Protein AF-A6HIX2-F1 (afdb_monomer_lite)

Foldseek 3Di:
DLLVVQCVVCVVVLCVVPVPDDPVVSVVVSVVVVVVDDPVVSVVSVVVVVVVVVVVVVVVVCVCPDPVNVVVVVVVVVVVVVVVVVVVVVVVVVVVPDPDPDPDDPPPPVPPPPVCPVVVVVVVVVVVVVVVVCVVVDPDDDDPPPDDCDPVNVVVVVVVVVVVVVVVVVVVVVVVVVVVCVVDDD

InterPro domains:
  IPR009071 High mobility group box domain [PF00505] (2-63)
  IPR009071 High mobility group box domain [PS50118] (1-64)
  IPR009071 High mobility group box domain [SM00398] (2-65)
  IPR036910 High mobility group box domain superfamily [G3DSA:1.10.30.10] (1-98)
  IPR036910 High mobility group box domain superfamily [SSF47095] (2-69)

pLDDT: mean 84.85, std 13.2, range [45.25, 97.94]

Secondary structure (DSSP, 8-state):
-HHHHHHHHHHHHHHHH-TTS-HHHHHHHHHHHHHHS-HHHHHHHHHHHHHHHHHHHHHHHHHHTSHHHHHHHHHHHHHHHHHHHHHHHHHHHHHTT------PPPP-TT----TTHHHHHHHHHHHHHHHHHHHHTSSPPPP-------HHHHHHHHHHHHHHHHHHHHHHHHHHHHHHHHH---

Organism: Rattus norvegicus (NCBI:txid10116)

Sequence (186 aa):
MPYMRYSRKVWDQVKASNPDLKLWEIGKIIGGMWRDLTDEEKQEYLNEYEAEKIEYNESMKAYHNSPAYLAYINAKSRAEAALEEESRQRQSRMEKGEPYMSIQPAEDPDDYDDGFSMKHTATARFQRNHRLISEILSESVVPDVRSVVTTARMQVLKRQVQSLMVHQVSSETLIIIEGVCVTHPR

Structure (mmCIF, N/CA/C/O backbone):
data_AF-A6HIX2-F1
#
_entry.id   AF-A6HIX2-F1
#
loop_
_atom_site.group_PDB
_atom_site.id
_atom_site.type_symbol
_atom_site.label_atom_id
_atom_site.label_alt_id
_atom_site.label_comp_id
_atom_site.label_asym_id
_atom_site.label_entity_id
_atom_site.label_seq_id
_atom_site.pdbx_PDB_ins_code
_atom_site.Cartn_x
_atom_site.Cartn_y
_atom_site.Cartn_z
_atom_site.occupancy
_atom_site.B_iso_or_equiv
_atom_site.auth_seq_id
_atom_site.auth_comp_id
_atom_site.auth_asym_id
_atom_site.auth_atom_id
_atom_site.pdbx_PDB_model_num
ATOM 1 N N . MET A 1 1 ? 2.477 5.501 22.503 1.00 84.06 1 MET A N 1
ATOM 2 C CA . MET A 1 1 ? 2.192 6.154 23.795 1.00 84.06 1 MET A CA 1
ATOM 3 C C . MET A 1 1 ? 1.382 5.188 24.650 1.00 84.06 1 MET A C 1
ATOM 5 O O . MET A 1 1 ? 0.355 4.744 24.144 1.00 84.06 1 MET A O 1
ATOM 9 N N . PRO A 1 2 ? 1.807 4.865 25.885 1.00 88.06 2 PRO A N 1
ATOM 10 C CA . PRO A 1 2 ? 1.180 3.836 26.732 1.00 88.06 2 PRO A CA 1
ATOM 11 C C . PRO A 1 2 ? -0.326 4.045 26.949 1.00 88.06 2 PRO A C 1
ATOM 13 O O . PRO A 1 2 ? -1.119 3.147 26.682 1.00 88.06 2 PRO A O 1
ATOM 16 N N . TYR A 1 3 ? -0.740 5.277 27.276 1.00 88.75 3 TYR A N 1
ATOM 17 C CA . TYR A 1 3 ? -2.156 5.635 27.440 1.00 88.75 3 TYR A CA 1
ATOM 18 C C . TYR A 1 3 ? -3.016 5.309 26.208 1.00 88.75 3 TYR A C 1
ATOM 20 O O . TYR A 1 3 ? -4.127 4.813 26.350 1.00 88.75 3 TYR A O 1
ATOM 28 N N . MET A 1 4 ? -2.508 5.555 24.994 1.00 90.19 4 MET A N 1
ATOM 29 C CA . MET A 1 4 ? -3.261 5.296 23.758 1.00 90.19 4 MET A CA 1
ATOM 30 C C . MET A 1 4 ? -3.469 3.800 23.492 1.00 90.19 4 MET A C 1
ATOM 32 O O . MET A 1 4 ? -4.419 3.427 22.809 1.00 90.19 4 MET A O 1
ATOM 36 N N . ARG A 1 5 ? -2.584 2.938 24.010 1.00 88.69 5 ARG A N 1
ATOM 37 C CA . ARG A 1 5 ? -2.746 1.480 23.921 1.00 88.69 5 ARG A CA 1
ATOM 38 C C . ARG A 1 5 ? -3.825 1.010 24.876 1.00 88.69 5 ARG A C 1
ATOM 40 O O . ARG A 1 5 ? -4.762 0.338 24.454 1.00 88.69 5 ARG A O 1
ATOM 47 N N . TYR A 1 6 ? -3.710 1.436 26.133 1.00 90.31 6 TYR A N 1
ATOM 48 C CA . TYR A 1 6 ? -4.706 1.146 27.151 1.00 90.31 6 TYR A CA 1
ATOM 49 C C . TYR A 1 6 ? -6.088 1.618 26.708 1.00 90.31 6 TYR A C 1
ATOM 51 O O . TYR A 1 6 ? -7.017 0.815 26.662 1.00 90.31 6 TYR A O 1
ATOM 59 N N . SER A 1 7 ? -6.204 2.885 26.290 1.00 89.88 7 SER A N 1
ATOM 60 C CA . SER A 1 7 ? -7.480 3.468 25.887 1.00 89.88 7 SER A CA 1
ATOM 61 C C . SER A 1 7 ? -8.133 2.676 24.768 1.00 89.88 7 SER A C 1
ATOM 63 O O . SER A 1 7 ? -9.321 2.411 24.858 1.00 89.88 7 SER A O 1
ATOM 65 N N . ARG A 1 8 ? -7.366 2.220 23.770 1.00 91.25 8 ARG A N 1
ATOM 66 C CA . ARG A 1 8 ? -7.869 1.400 22.662 1.00 91.25 8 ARG A CA 1
ATOM 67 C C . ARG A 1 8 ? -8.331 0.012 23.107 1.00 91.25 8 ARG A C 1
ATOM 69 O O . ARG A 1 8 ? -9.330 -0.466 22.584 1.00 91.25 8 ARG A O 1
ATOM 76 N N . LYS A 1 9 ? -7.644 -0.611 24.069 1.00 90.56 9 LYS A N 1
ATOM 77 C CA . LYS A 1 9 ? -7.998 -1.934 24.615 1.00 90.56 9 LYS A CA 1
ATOM 78 C C . LYS A 1 9 ? -9.293 -1.888 25.428 1.00 90.56 9 LYS A C 1
ATOM 80 O O . LYS A 1 9 ? -10.119 -2.785 25.305 1.00 90.56 9 LYS A O 1
ATOM 85 N N . VAL A 1 10 ? -9.491 -0.832 26.220 1.00 92.62 10 VAL A N 1
ATOM 86 C CA . VAL A 1 10 ? -10.691 -0.683 27.063 1.00 92.62 10 VAL A CA 1
ATOM 87 C C . VAL A 1 10 ? -11.835 0.064 26.377 1.00 92.62 10 VAL A C 1
ATOM 89 O O . VAL A 1 10 ? -12.957 0.038 26.877 1.00 92.62 10 VAL A O 1
ATOM 92 N N . TRP A 1 11 ? -11.586 0.712 25.233 1.00 91.69 11 TRP A N 1
ATOM 93 C CA . TRP A 1 11 ? -12.576 1.535 24.531 1.00 91.69 11 TRP A CA 1
ATOM 94 C C . TRP A 1 11 ? -13.867 0.775 24.246 1.00 91.69 11 TRP A C 1
ATOM 96 O O . TRP A 1 11 ? -14.949 1.229 24.619 1.00 91.69 11 TRP A O 1
ATOM 106 N N . ASP A 1 12 ? -13.750 -0.394 23.616 1.00 92.81 12 ASP A N 1
ATOM 107 C CA . ASP A 1 12 ? -14.908 -1.189 23.210 1.00 92.81 12 ASP A CA 1
ATOM 108 C C . ASP A 1 12 ? -15.668 -1.731 24.421 1.00 92.81 12 ASP A C 1
ATOM 110 O O . ASP A 1 12 ? -16.897 -1.738 24.420 1.00 92.81 12 ASP A O 1
ATOM 114 N N . GLN A 1 13 ? -14.958 -2.089 25.494 1.00 92.75 13 GLN A N 1
ATOM 115 C CA . GLN A 1 13 ? -15.568 -2.532 26.744 1.00 92.75 13 GLN A CA 1
ATOM 116 C C . GLN A 1 13 ? -16.358 -1.403 27.419 1.00 92.75 13 GLN A C 1
ATOM 118 O O . GLN A 1 13 ? -17.516 -1.591 27.785 1.00 92.75 13 GLN A O 1
ATOM 123 N N . VAL A 1 14 ? -15.765 -0.214 27.564 1.00 92.25 14 VAL A N 1
ATOM 124 C CA . VAL A 1 14 ? -16.426 0.931 28.211 1.00 92.25 14 VAL A CA 1
ATOM 125 C C . VAL A 1 14 ? -17.612 1.416 27.377 1.00 92.25 14 VAL A C 1
ATOM 127 O O . VAL A 1 14 ? -18.654 1.749 27.945 1.00 92.25 14 VAL A O 1
ATOM 130 N N . LYS A 1 15 ? -17.486 1.403 26.044 1.00 92.00 15 LYS A N 1
ATOM 131 C CA . LYS A 1 15 ? -18.570 1.736 25.114 1.00 92.00 15 LYS A CA 1
ATOM 132 C C . LYS A 1 15 ? -19.708 0.715 25.161 1.00 92.00 15 LYS A C 1
ATOM 134 O O . LYS A 1 15 ? -20.865 1.114 25.131 1.00 92.00 15 LYS A O 1
ATOM 139 N N . ALA A 1 16 ? -19.404 -0.579 25.255 1.00 92.38 16 ALA A N 1
ATOM 140 C CA . ALA A 1 16 ? -20.421 -1.625 25.366 1.00 92.38 16 ALA A CA 1
ATOM 141 C C . ALA A 1 16 ? -21.188 -1.551 26.694 1.00 92.38 16 ALA A C 1
ATOM 143 O O . ALA A 1 16 ? -22.399 -1.745 26.711 1.00 92.38 16 ALA A O 1
ATOM 144 N N . SER A 1 17 ? -20.501 -1.220 27.791 1.00 91.38 17 SER A N 1
ATOM 145 C CA . SER A 1 17 ? -21.131 -1.017 29.102 1.00 91.38 17 SER A CA 1
ATOM 146 C C . SER A 1 17 ? -21.922 0.291 29.199 1.00 91.38 17 SER A C 1
ATOM 148 O O . SER A 1 17 ? -22.769 0.423 30.075 1.00 91.38 17 SER A O 1
ATOM 150 N N . ASN A 1 18 ? -21.650 1.263 28.321 1.00 87.88 18 ASN A N 1
ATOM 151 C CA . ASN A 1 18 ? -22.294 2.575 28.316 1.00 87.88 18 ASN A CA 1
ATOM 152 C C . ASN A 1 18 ? -22.680 2.998 26.883 1.00 87.88 18 ASN A C 1
ATOM 154 O O . ASN A 1 18 ? -22.115 3.963 26.356 1.00 87.88 18 ASN A O 1
ATOM 158 N N . PRO A 1 19 ? -23.621 2.289 26.233 1.00 89.44 19 PRO A N 1
ATOM 159 C CA . PRO A 1 19 ? -23.952 2.521 24.825 1.00 89.44 19 PRO A CA 1
ATOM 160 C C . PRO A 1 19 ? -24.586 3.897 24.570 1.00 89.44 19 PRO A C 1
ATOM 162 O O . PRO A 1 19 ? -24.484 4.415 23.459 1.00 89.44 19 PRO A O 1
ATOM 165 N N . ASP A 1 20 ? -25.186 4.503 25.599 1.00 90.31 20 ASP A N 1
ATOM 166 C CA . ASP A 1 20 ? -25.895 5.785 25.515 1.00 90.31 20 ASP A CA 1
ATOM 167 C C . ASP A 1 20 ? -24.992 7.009 25.764 1.00 90.31 20 ASP A C 1
ATOM 169 O O . ASP A 1 20 ? -25.411 8.149 25.542 1.00 90.31 20 ASP A O 1
ATOM 173 N N . LEU A 1 21 ? -23.750 6.801 26.222 1.00 88.94 21 LEU A N 1
ATOM 174 C CA . LEU A 1 21 ? -22.805 7.888 26.486 1.00 88.94 21 LEU A CA 1
ATOM 175 C C . LEU A 1 21 ? -22.126 8.373 25.205 1.00 88.94 21 LEU A C 1
ATOM 177 O O . LEU A 1 21 ? -21.777 7.608 24.302 1.00 88.94 21 LEU A O 1
ATOM 181 N N . LYS A 1 22 ? -21.869 9.680 25.138 1.00 90.00 22 LYS A N 1
ATOM 182 C CA . LYS A 1 22 ? -21.176 10.285 23.998 1.00 90.00 22 LYS A CA 1
ATOM 183 C C . LYS A 1 22 ? -19.685 9.937 24.035 1.00 90.00 22 LYS A C 1
ATOM 185 O O . LYS A 1 22 ? -19.090 9.772 25.097 1.00 90.00 22 LYS A O 1
ATOM 190 N N . LEU A 1 23 ? -19.032 9.914 22.868 1.00 88.31 23 LEU A N 1
ATOM 191 C CA . LEU A 1 23 ? -17.611 9.537 22.736 1.00 88.31 23 LEU A CA 1
ATOM 192 C C . LEU A 1 23 ? -16.673 10.333 23.663 1.00 88.31 23 LEU A C 1
ATOM 194 O O . LEU A 1 23 ? -15.699 9.791 24.179 1.00 88.31 23 LEU A O 1
ATOM 198 N N . TRP A 1 24 ? -16.955 11.618 23.885 1.00 89.31 24 TRP A N 1
ATOM 199 C CA . TRP A 1 24 ? -16.140 12.462 24.761 1.00 89.31 24 TRP A CA 1
ATOM 200 C C . TRP A 1 24 ? -16.332 12.135 26.253 1.00 89.31 24 TRP A C 1
ATOM 202 O O . TRP A 1 24 ? -15.406 12.328 27.038 1.00 89.31 24 TRP A O 1
ATOM 212 N N . GLU A 1 25 ? -17.496 11.614 26.648 1.00 91.06 25 GLU A N 1
ATOM 213 C CA . GLU A 1 25 ? -17.782 11.148 28.013 1.00 91.06 25 GLU A CA 1
ATOM 214 C C . GLU A 1 25 ? -17.084 9.812 28.269 1.00 91.06 25 GLU A C 1
ATOM 216 O O . GLU A 1 25 ? -16.419 9.653 29.291 1.00 91.06 25 GLU A O 1
ATOM 221 N N . ILE A 1 26 ? -17.120 8.908 27.285 1.00 91.25 26 ILE A N 1
ATOM 222 C CA . ILE A 1 26 ? -16.345 7.658 27.289 1.00 91.25 26 ILE A CA 1
ATOM 223 C C . ILE A 1 26 ? -14.846 7.959 27.446 1.00 91.25 26 ILE A C 1
ATOM 225 O O . ILE A 1 26 ? -14.174 7.362 28.286 1.00 91.25 26 ILE A O 1
ATOM 229 N N . GLY A 1 27 ? -14.325 8.949 26.711 1.00 90.69 27 GLY A N 1
ATOM 230 C CA . GLY A 1 27 ? -12.935 9.391 26.844 1.00 90.69 27 GLY A CA 1
ATOM 231 C C . GLY A 1 27 ? -12.577 9.896 28.249 1.00 90.69 27 GLY A C 1
ATOM 232 O O . GLY A 1 27 ? -11.486 9.606 28.740 1.00 90.69 27 GLY A O 1
ATOM 233 N N . LYS A 1 28 ? -13.495 10.601 28.930 1.00 92.00 28 LYS A N 1
ATOM 234 C CA . LYS A 1 28 ? -13.296 11.032 30.328 1.00 92.00 28 LYS A CA 1
ATOM 235 C C . LYS A 1 28 ? -13.225 9.846 31.290 1.00 92.00 28 LYS A C 1
ATOM 237 O O . LYS A 1 28 ? -12.374 9.855 32.177 1.00 92.00 28 LYS A O 1
ATOM 242 N N . ILE A 1 29 ? -14.078 8.838 31.104 1.00 91.50 29 ILE A N 1
ATOM 243 C CA . ILE A 1 29 ? -14.093 7.623 31.932 1.00 91.50 29 ILE A CA 1
ATOM 244 C C . ILE A 1 29 ? -12.772 6.868 31.779 1.00 91.50 29 ILE A C 1
ATOM 246 O O . ILE A 1 29 ? -12.106 6.595 32.772 1.00 91.50 29 ILE A O 1
ATOM 250 N N . ILE A 1 30 ? -12.341 6.615 30.543 1.00 92.62 30 ILE A N 1
ATOM 251 C CA . ILE A 1 30 ? -11.093 5.896 30.250 1.00 92.62 30 ILE A CA 1
ATOM 252 C C . ILE A 1 30 ? -9.870 6.644 30.801 1.00 92.62 30 ILE A C 1
ATOM 254 O O . ILE A 1 30 ? -8.959 6.028 31.350 1.00 92.62 30 ILE A O 1
ATOM 258 N N . GLY A 1 31 ? -9.856 7.978 30.709 1.00 92.00 31 GLY A N 1
ATOM 259 C CA . GLY A 1 31 ? -8.811 8.803 31.321 1.00 92.00 31 GLY A CA 1
ATOM 260 C C . GLY A 1 31 ? -8.816 8.771 32.856 1.00 92.00 31 GLY A C 1
ATOM 261 O O . GLY A 1 31 ? -7.768 8.943 33.476 1.00 92.00 31 GLY A O 1
ATOM 262 N N . GLY A 1 32 ? -9.977 8.549 33.480 1.00 91.75 32 GLY A N 1
ATOM 263 C CA . GLY A 1 32 ? -10.097 8.240 34.907 1.00 91.75 32 GLY A CA 1
ATOM 264 C C . GLY A 1 32 ? -9.495 6.878 35.231 1.00 91.75 32 GLY A C 1
ATOM 265 O O . GLY A 1 32 ? -8.540 6.813 35.996 1.00 91.75 32 GLY A O 1
ATOM 266 N N . MET A 1 33 ? -9.956 5.830 34.544 1.00 90.44 33 MET A N 1
ATOM 267 C CA . MET A 1 33 ? -9.469 4.461 34.739 1.00 90.44 33 MET A CA 1
ATOM 268 C C . MET A 1 33 ? -7.950 4.363 34.576 1.00 90.44 33 MET A C 1
ATOM 270 O O . MET A 1 33 ? -7.287 3.747 35.398 1.00 90.44 33 MET A O 1
ATOM 274 N N . TRP A 1 34 ? -7.371 5.044 33.581 1.00 91.81 34 TRP A N 1
ATOM 275 C CA . TRP A 1 34 ? -5.918 5.085 33.404 1.00 91.81 34 TRP A CA 1
ATOM 276 C C . TRP A 1 34 ? -5.175 5.711 34.592 1.00 91.81 34 TRP A C 1
ATOM 278 O O . TRP A 1 34 ? -4.073 5.279 34.915 1.00 91.81 34 TRP A O 1
ATOM 288 N N . ARG A 1 35 ? -5.735 6.741 35.241 1.00 90.00 35 ARG A N 1
ATOM 289 C CA . ARG A 1 35 ? -5.112 7.346 36.430 1.00 90.00 35 ARG A CA 1
ATOM 290 C C . ARG A 1 35 ? -5.175 6.403 37.626 1.00 90.00 35 ARG A C 1
ATOM 292 O O . ARG A 1 35 ? -4.185 6.335 38.352 1.00 90.00 35 ARG A O 1
ATOM 299 N N . ASP A 1 36 ? -6.273 5.667 37.749 1.00 92.38 36 ASP A N 1
ATOM 300 C CA . ASP A 1 36 ? -6.566 4.779 38.875 1.00 92.38 36 ASP A CA 1
ATOM 301 C C . ASP A 1 36 ? -5.905 3.388 38.763 1.00 92.38 36 ASP A C 1
ATOM 303 O O . ASP A 1 36 ? -5.836 2.680 39.764 1.00 92.38 36 ASP A O 1
ATOM 307 N N . LEU A 1 37 ? -5.385 3.002 37.587 1.00 90.00 37 LEU A N 1
ATOM 308 C CA . LEU A 1 37 ? -4.567 1.787 37.419 1.00 90.00 37 LEU A CA 1
ATOM 309 C C . LEU A 1 37 ? -3.351 1.793 38.350 1.00 90.00 37 LEU A C 1
ATOM 311 O O . LEU A 1 37 ? -2.742 2.848 38.584 1.00 90.00 37 LEU A O 1
ATOM 315 N N . THR A 1 38 ? -2.937 0.606 38.792 1.00 90.94 38 THR A N 1
ATOM 316 C CA . THR A 1 38 ? -1.709 0.464 39.578 1.00 90.94 38 THR A CA 1
ATOM 317 C C . THR A 1 38 ? -0.477 0.761 38.726 1.00 90.94 38 THR A C 1
ATOM 319 O O . THR A 1 38 ? -0.498 0.692 37.491 1.00 90.94 38 THR A O 1
ATOM 322 N N . ASP A 1 39 ? 0.627 1.109 39.385 1.00 86.56 39 ASP A N 1
ATOM 323 C CA . ASP A 1 39 ? 1.890 1.355 38.688 1.00 86.56 39 ASP A CA 1
ATOM 324 C C . ASP A 1 39 ? 2.401 0.088 37.985 1.00 86.56 39 ASP A C 1
ATOM 326 O O . ASP A 1 39 ? 3.005 0.185 36.922 1.00 86.56 39 ASP A O 1
ATOM 330 N N . GLU A 1 40 ? 2.075 -1.096 38.509 1.00 87.12 40 GLU A N 1
ATOM 331 C CA . GLU A 1 40 ? 2.389 -2.400 37.912 1.00 87.12 40 GLU A CA 1
ATOM 332 C C . GLU A 1 40 ? 1.660 -2.606 36.574 1.00 87.12 40 GLU A C 1
ATOM 334 O O . GLU A 1 40 ? 2.286 -2.949 35.571 1.00 87.12 40 GLU A O 1
ATOM 339 N N . GLU A 1 41 ? 0.355 -2.322 36.521 1.00 88.06 41 GLU A N 1
ATOM 340 C CA . GLU A 1 41 ? -0.440 -2.424 35.289 1.00 88.06 41 GLU A CA 1
ATOM 341 C C . GLU A 1 41 ? -0.016 -1.368 34.262 1.00 88.06 41 GLU A C 1
ATOM 343 O O . GLU A 1 41 ? 0.089 -1.645 33.066 1.00 88.06 41 GLU A O 1
ATOM 348 N N . LYS A 1 42 ? 0.279 -0.142 34.710 1.00 88.75 42 LYS A N 1
ATOM 349 C CA . LYS A 1 42 ? 0.841 0.904 33.841 1.00 88.75 42 LYS A CA 1
ATOM 350 C C . LYS A 1 42 ? 2.204 0.496 33.282 1.00 88.75 42 LYS A C 1
ATOM 352 O O . LYS A 1 42 ? 2.493 0.813 32.123 1.00 88.75 42 LYS A O 1
ATOM 357 N N . GLN A 1 43 ? 3.023 -0.194 34.078 1.00 89.69 43 GLN A N 1
ATOM 358 C CA . GLN A 1 43 ? 4.351 -0.655 33.682 1.00 89.69 43 GLN A CA 1
ATOM 359 C C . GLN A 1 43 ? 4.283 -1.694 32.558 1.00 89.69 43 GLN A C 1
ATOM 361 O O . GLN A 1 43 ? 5.120 -1.657 31.659 1.00 89.69 43 GLN A O 1
ATOM 366 N N . GLU A 1 44 ? 3.269 -2.560 32.538 1.00 90.62 44 GLU A N 1
ATOM 367 C CA . GLU A 1 44 ? 3.037 -3.494 31.427 1.00 90.62 44 GLU A CA 1
ATOM 368 C C . GLU A 1 44 ? 2.868 -2.742 30.094 1.00 90.62 44 GLU A C 1
ATOM 370 O O . GLU A 1 44 ? 3.614 -2.978 29.141 1.00 90.62 44 GLU A O 1
ATOM 375 N N . TYR A 1 45 ? 1.985 -1.737 30.050 1.00 89.19 45 TYR A N 1
ATOM 376 C CA . TYR A 1 45 ? 1.770 -0.922 28.845 1.00 89.19 45 TYR A CA 1
ATOM 377 C C . TYR A 1 45 ? 2.978 -0.057 28.465 1.00 89.19 45 TYR A C 1
ATOM 379 O O . TYR A 1 45 ? 3.148 0.293 27.290 1.00 89.19 45 TYR A O 1
ATOM 387 N N . LEU A 1 46 ? 3.795 0.338 29.444 1.00 89.56 46 LEU A N 1
ATOM 388 C CA . LEU A 1 46 ? 5.068 1.018 29.206 1.00 89.56 46 LEU A CA 1
ATOM 389 C C . LEU A 1 46 ? 6.066 0.078 28.528 1.00 89.56 46 LEU A C 1
ATOM 391 O O . LEU A 1 46 ? 6.604 0.441 27.485 1.00 89.56 46 LEU A O 1
ATOM 395 N N . ASN A 1 47 ? 6.247 -1.128 29.063 1.00 89.75 47 ASN A N 1
ATOM 396 C CA . ASN A 1 47 ? 7.170 -2.126 28.530 1.00 89.75 47 ASN A CA 1
ATOM 397 C C . ASN A 1 47 ? 6.779 -2.547 27.104 1.00 89.75 47 ASN A C 1
ATOM 399 O O . ASN A 1 47 ? 7.624 -2.544 26.211 1.00 89.75 47 ASN A O 1
ATOM 403 N N . GLU A 1 48 ? 5.494 -2.829 26.854 1.00 88.75 48 GLU A N 1
ATOM 404 C CA . GLU A 1 48 ? 4.983 -3.116 25.504 1.00 88.75 48 GLU A CA 1
ATOM 405 C C . GLU A 1 48 ? 5.229 -1.946 24.540 1.00 88.75 48 GLU A C 1
ATOM 407 O O . GLU A 1 48 ? 5.632 -2.125 23.389 1.00 88.75 48 GLU A O 1
ATOM 412 N N . TYR A 1 49 ? 4.998 -0.711 25.002 1.00 90.56 49 TYR A N 1
ATOM 413 C CA . TYR A 1 49 ? 5.262 0.471 24.192 1.00 90.56 49 TYR A CA 1
ATOM 414 C C . TYR A 1 49 ? 6.746 0.626 23.856 1.00 90.56 49 TYR A C 1
ATOM 416 O O . TYR A 1 49 ? 7.058 0.995 22.723 1.00 90.56 49 TYR A O 1
ATOM 424 N N . GLU A 1 50 ? 7.641 0.372 24.805 1.00 90.31 50 GLU A N 1
ATOM 425 C CA . GLU A 1 50 ? 9.081 0.432 24.577 1.00 90.31 50 GLU A CA 1
ATOM 426 C C . GLU A 1 50 ? 9.556 -0.661 23.621 1.00 90.31 50 GLU A C 1
ATOM 428 O O . GLU A 1 50 ? 10.289 -0.343 22.685 1.00 90.31 50 GLU A O 1
ATOM 433 N N . ALA A 1 51 ? 9.079 -1.897 23.780 1.00 91.44 51 ALA A N 1
ATOM 434 C CA . ALA A 1 51 ? 9.389 -3.004 22.878 1.00 91.44 51 ALA A CA 1
ATOM 435 C C . ALA A 1 51 ? 8.982 -2.687 21.429 1.00 91.44 51 ALA A C 1
ATOM 437 O O . ALA A 1 51 ? 9.825 -2.682 20.531 1.00 91.44 51 ALA A O 1
ATOM 438 N N . GLU A 1 52 ? 7.727 -2.291 21.199 1.00 89.81 52 GLU A N 1
ATOM 439 C CA . GLU A 1 52 ? 7.267 -1.924 19.853 1.00 89.81 52 GLU A CA 1
ATOM 440 C C . GLU A 1 52 ? 7.975 -0.675 19.308 1.00 89.81 52 GLU A C 1
ATOM 442 O O . GLU A 1 52 ? 8.199 -0.549 18.104 1.00 89.81 52 GLU A O 1
ATOM 447 N N . LYS A 1 53 ? 8.352 0.276 20.172 1.00 90.25 53 LYS A N 1
ATOM 448 C CA . LYS A 1 53 ? 9.141 1.442 19.755 1.00 90.25 53 LYS A CA 1
ATOM 449 C C . LYS A 1 53 ? 10.524 1.012 19.265 1.00 90.25 53 LYS A C 1
ATOM 451 O O . LYS A 1 53 ? 11.029 1.610 18.313 1.00 90.25 53 LYS A O 1
ATOM 456 N N . ILE A 1 54 ? 11.152 0.030 19.908 1.00 92.81 54 ILE A N 1
ATOM 457 C CA . ILE A 1 54 ? 12.440 -0.520 19.473 1.00 92.81 54 ILE A CA 1
ATOM 458 C C . ILE A 1 54 ? 12.274 -1.184 18.105 1.00 92.81 54 ILE A C 1
ATOM 460 O O . ILE A 1 54 ? 12.959 -0.772 17.169 1.00 92.81 54 ILE A O 1
ATOM 464 N N . GLU A 1 55 ? 11.305 -2.088 17.949 1.00 91.88 55 GLU A N 1
ATOM 465 C CA . GLU A 1 55 ? 11.020 -2.759 16.671 1.00 91.88 55 GLU A CA 1
ATOM 466 C C . GLU A 1 55 ? 10.712 -1.764 15.544 1.00 91.88 55 GLU A C 1
ATOM 468 O O . GLU A 1 55 ? 11.253 -1.865 14.442 1.00 91.88 55 GLU A O 1
ATOM 473 N N . TYR A 1 56 ? 9.893 -0.744 15.813 1.00 91.75 56 TYR A N 1
ATOM 474 C CA . TYR A 1 56 ? 9.604 0.304 14.837 1.00 91.75 56 TYR A CA 1
ATOM 475 C C . TYR A 1 56 ? 10.875 1.042 14.413 1.00 91.75 56 TYR A C 1
ATOM 477 O O . TYR A 1 56 ? 11.106 1.245 13.222 1.00 91.75 56 TYR A O 1
ATOM 485 N N . ASN A 1 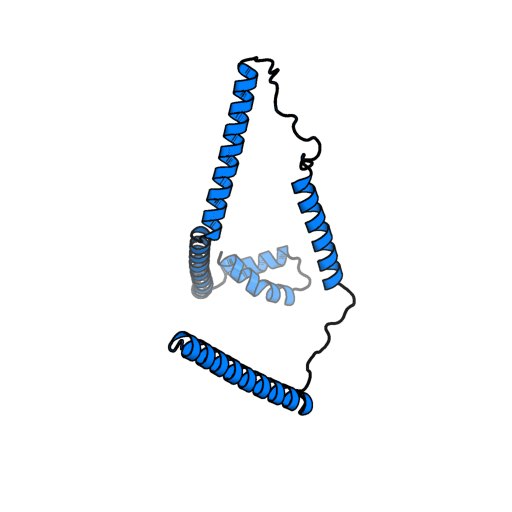57 ? 11.729 1.419 15.365 1.00 92.69 57 ASN A N 1
ATOM 486 C CA . ASN A 1 57 ? 12.985 2.091 15.045 1.00 92.69 57 ASN A CA 1
ATOM 487 C C . ASN A 1 57 ? 13.933 1.190 14.246 1.00 92.69 57 ASN A C 1
ATOM 489 O O . ASN A 1 57 ? 14.597 1.676 13.332 1.00 92.69 57 ASN A O 1
ATOM 493 N N . GLU A 1 58 ? 14.006 -0.100 14.565 1.00 93.94 58 GLU A N 1
ATOM 494 C CA . GLU A 1 58 ? 14.797 -1.066 13.802 1.00 93.94 58 GLU A CA 1
ATOM 495 C C . GLU A 1 58 ? 14.252 -1.245 12.388 1.00 93.94 58 GLU A C 1
ATOM 497 O O . GLU A 1 58 ? 15.013 -1.130 11.428 1.00 93.94 58 GLU A O 1
ATOM 502 N N . SER A 1 59 ? 12.939 -1.424 12.237 1.00 92.38 59 SER A N 1
ATOM 503 C CA . SER A 1 59 ? 12.292 -1.545 10.929 1.00 92.38 59 SER A CA 1
ATOM 504 C C . SER A 1 59 ? 12.480 -0.287 10.077 1.00 92.38 59 SER A C 1
ATOM 506 O O . SER A 1 59 ? 12.784 -0.390 8.889 1.00 92.38 59 SER A O 1
ATOM 508 N N . MET A 1 60 ? 12.405 0.904 10.680 1.00 91.88 60 MET A N 1
ATOM 509 C CA . MET A 1 60 ? 12.660 2.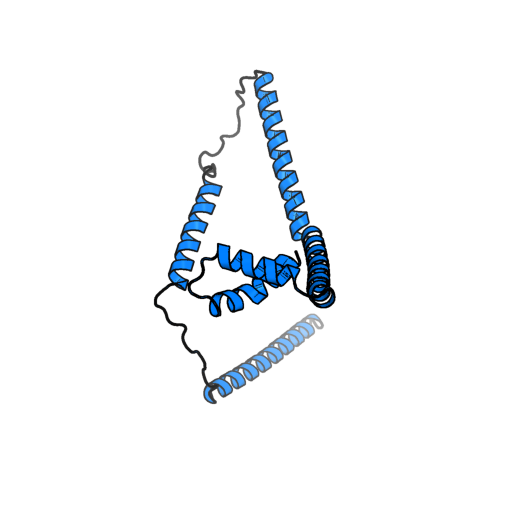167 9.990 1.00 91.88 60 MET A CA 1
ATOM 510 C C . MET A 1 60 ? 14.116 2.307 9.566 1.00 91.88 60 MET A C 1
ATOM 512 O O . MET A 1 60 ? 14.391 2.714 8.438 1.00 91.88 60 MET A O 1
ATOM 516 N N . LYS A 1 61 ? 15.066 1.928 10.427 1.00 92.81 61 LYS A N 1
ATOM 517 C CA . LYS A 1 61 ? 16.486 1.885 10.053 1.00 92.81 61 LYS A CA 1
ATOM 518 C C . LYS A 1 61 ? 16.723 0.896 8.914 1.00 92.81 61 LYS A C 1
ATOM 520 O O . LYS A 1 61 ? 17.408 1.239 7.958 1.00 92.81 61 LYS A O 1
ATOM 525 N N . ALA A 1 62 ? 16.133 -0.296 8.976 1.00 92.81 62 ALA A N 1
ATOM 526 C CA . ALA A 1 62 ? 16.242 -1.301 7.924 1.00 92.81 62 ALA A CA 1
ATOM 527 C C . ALA A 1 62 ? 15.648 -0.804 6.598 1.00 92.81 62 ALA A C 1
ATOM 529 O O . ALA A 1 62 ? 16.263 -0.969 5.546 1.00 92.81 62 ALA A O 1
ATOM 530 N N . TYR A 1 63 ? 14.495 -0.132 6.646 1.00 91.81 63 TYR A N 1
ATOM 531 C CA . TYR A 1 63 ? 13.873 0.485 5.480 1.00 91.81 63 TYR A CA 1
ATOM 532 C C . TYR A 1 63 ? 14.759 1.577 4.870 1.00 91.81 63 TYR A C 1
ATOM 534 O O . TYR A 1 63 ? 15.027 1.547 3.668 1.00 91.81 63 TYR A O 1
ATOM 542 N N . HIS A 1 64 ? 15.279 2.497 5.685 1.00 90.19 64 HIS A N 1
ATOM 543 C CA . HIS A 1 64 ? 16.175 3.558 5.221 1.00 90.19 64 HIS A CA 1
ATOM 544 C C . HIS A 1 64 ? 17.515 3.032 4.691 1.00 90.19 64 HIS A C 1
ATOM 546 O O . HIS A 1 64 ? 18.071 3.604 3.757 1.00 90.19 64 HIS A O 1
ATOM 552 N N . ASN A 1 65 ? 18.004 1.918 5.232 1.00 91.88 65 ASN A N 1
ATOM 553 C CA . ASN A 1 65 ? 19.220 1.260 4.762 1.00 91.88 65 ASN A CA 1
ATOM 554 C C . ASN A 1 65 ? 18.966 0.306 3.586 1.00 91.88 65 ASN A C 1
ATOM 556 O O . ASN A 1 65 ? 19.908 -0.290 3.064 1.00 91.88 65 ASN A O 1
ATOM 560 N N . SER A 1 66 ? 17.710 0.130 3.166 1.00 92.50 66 SER A N 1
ATOM 561 C CA . SER A 1 66 ? 17.391 -0.780 2.074 1.00 92.50 66 SER A CA 1
ATOM 562 C C . SER A 1 66 ? 17.969 -0.262 0.747 1.00 92.50 66 SER A C 1
ATOM 564 O O . SER A 1 66 ? 17.897 0.940 0.463 1.00 92.50 66 SER A O 1
ATOM 566 N N . PRO A 1 67 ? 18.489 -1.151 -0.123 1.00 92.19 67 PRO A N 1
ATOM 567 C CA . PRO A 1 67 ? 19.015 -0.753 -1.429 1.00 92.19 67 PRO A CA 1
ATOM 568 C C . PRO A 1 67 ? 17.991 0.001 -2.286 1.00 92.19 67 PRO A C 1
ATOM 570 O O . PRO A 1 67 ? 18.350 0.928 -3.007 1.00 92.19 67 PRO A O 1
ATOM 573 N N . ALA A 1 68 ? 16.707 -0.356 -2.172 1.00 90.81 68 ALA A N 1
ATOM 574 C CA . ALA A 1 68 ? 15.618 0.304 -2.885 1.00 90.81 68 ALA A CA 1
ATOM 575 C C . ALA A 1 68 ? 15.415 1.758 -2.425 1.00 90.81 68 ALA A C 1
ATOM 577 O O . ALA A 1 68 ? 15.283 2.651 -3.263 1.00 90.81 68 ALA A O 1
ATOM 578 N N . TYR A 1 69 ? 15.432 2.013 -1.111 1.00 90.75 69 TYR A N 1
ATOM 579 C CA . TYR A 1 69 ? 15.289 3.368 -0.576 1.00 90.75 69 TYR A CA 1
ATOM 580 C C . TYR A 1 69 ? 16.496 4.242 -0.928 1.00 90.75 69 TYR A C 1
ATOM 582 O O . TYR A 1 69 ? 16.328 5.369 -1.390 1.00 90.75 69 TYR A O 1
ATOM 590 N N . LEU A 1 70 ? 17.713 3.712 -0.792 1.00 93.25 70 LEU A N 1
ATOM 591 C CA . LEU A 1 70 ? 18.931 4.433 -1.170 1.00 93.25 70 LEU A CA 1
ATOM 592 C C . LEU A 1 70 ? 18.968 4.747 -2.674 1.00 93.25 70 LEU A C 1
ATOM 594 O O . LEU A 1 70 ? 19.313 5.863 -3.063 1.00 93.25 70 LEU A O 1
ATOM 598 N N . ALA A 1 71 ? 18.550 3.805 -3.527 1.00 92.12 71 ALA A N 1
ATOM 599 C CA . ALA A 1 71 ? 18.422 4.038 -4.964 1.00 92.12 71 ALA A CA 1
ATOM 600 C C . ALA A 1 71 ? 17.408 5.148 -5.277 1.00 92.12 71 ALA A C 1
ATOM 602 O O . ALA A 1 71 ? 17.688 6.011 -6.109 1.00 92.12 71 ALA A O 1
ATOM 603 N N . TYR A 1 72 ? 16.267 5.165 -4.581 1.00 92.56 72 TYR A N 1
ATOM 604 C CA . TYR A 1 72 ? 15.273 6.230 -4.700 1.00 92.56 72 TYR A CA 1
ATOM 605 C C . TYR A 1 72 ? 15.838 7.596 -4.292 1.00 92.56 72 TYR A C 1
ATOM 607 O O . TYR A 1 72 ? 15.696 8.555 -5.047 1.00 92.56 72 TYR A O 1
ATOM 615 N N . ILE A 1 73 ? 16.521 7.691 -3.147 1.00 94.06 73 ILE A N 1
ATOM 616 C CA . ILE A 1 73 ? 17.123 8.949 -2.680 1.00 94.06 73 ILE A CA 1
ATOM 617 C C . ILE A 1 73 ? 18.172 9.462 -3.673 1.00 94.06 73 ILE A C 1
ATOM 619 O O . ILE A 1 73 ? 18.140 10.635 -4.044 1.00 94.06 73 ILE A O 1
ATOM 623 N N . ASN A 1 74 ? 19.040 8.584 -4.178 1.00 92.75 74 ASN A N 1
ATOM 624 C CA . ASN A 1 74 ? 20.041 8.949 -5.182 1.00 92.75 74 ASN A CA 1
ATOM 625 C C . ASN A 1 74 ? 19.403 9.370 -6.515 1.00 92.75 74 ASN A C 1
ATOM 627 O O . ASN A 1 74 ? 19.870 10.304 -7.163 1.00 92.75 74 ASN A O 1
ATOM 631 N N . ALA A 1 75 ? 18.339 8.693 -6.952 1.00 91.12 75 ALA A N 1
ATOM 632 C CA . ALA A 1 75 ? 17.603 9.079 -8.152 1.00 91.12 75 ALA A CA 1
ATOM 633 C C . ALA A 1 75 ? 16.926 10.446 -7.981 1.00 91.12 75 ALA A C 1
ATOM 635 O O . ALA A 1 75 ? 17.040 11.291 -8.866 1.00 91.12 75 ALA A O 1
ATOM 636 N N . LYS A 1 76 ? 16.295 10.685 -6.826 1.00 93.69 76 LYS A N 1
ATOM 637 C CA . LYS A 1 76 ? 15.651 11.958 -6.495 1.00 93.69 76 LYS A CA 1
ATOM 638 C C . LYS A 1 76 ? 16.658 13.110 -6.468 1.00 93.69 76 LYS A C 1
ATOM 640 O O . LYS A 1 76 ? 16.429 14.115 -7.128 1.00 93.69 76 LYS A O 1
ATOM 645 N N . SER A 1 77 ? 17.787 12.939 -5.780 1.00 93.81 77 SER A N 1
ATOM 646 C CA . SER A 1 77 ? 18.835 13.965 -5.706 1.00 93.81 77 SER A CA 1
ATOM 647 C C . SER A 1 77 ? 19.429 14.288 -7.083 1.00 93.81 77 SER A C 1
ATOM 649 O O . SER A 1 77 ? 19.642 15.457 -7.393 1.00 93.81 77 SER A O 1
ATOM 651 N N . ARG A 1 78 ? 19.632 13.282 -7.948 1.00 91.88 78 ARG A N 1
ATOM 652 C CA . ARG A 1 78 ? 20.092 13.512 -9.329 1.00 91.88 78 ARG A CA 1
ATOM 653 C C . ARG A 1 78 ? 19.069 14.269 -10.173 1.00 91.88 78 ARG A C 1
ATOM 655 O O . ARG A 1 78 ? 19.461 15.149 -10.930 1.00 91.88 78 ARG A O 1
ATOM 662 N N . ALA A 1 79 ? 17.784 13.938 -10.050 1.00 89.81 79 ALA A N 1
ATOM 663 C CA . ALA A 1 79 ? 16.721 14.648 -10.757 1.00 89.81 79 ALA A CA 1
ATOM 664 C C . ALA A 1 79 ? 16.608 16.112 -10.300 1.00 89.81 79 ALA A C 1
ATOM 666 O O . ALA A 1 79 ? 16.497 17.001 -11.137 1.00 89.81 79 ALA A O 1
ATOM 667 N N . GLU A 1 80 ? 16.692 16.372 -8.992 1.00 90.06 80 GLU A N 1
ATOM 668 C CA . GLU A 1 80 ? 16.685 17.736 -8.447 1.00 90.06 80 GLU A CA 1
ATOM 669 C C . GLU A 1 80 ? 17.901 18.544 -8.926 1.00 90.06 80 GLU A C 1
ATOM 671 O O . GLU A 1 80 ? 17.732 19.670 -9.388 1.00 90.06 80 GLU A O 1
ATOM 676 N N . ALA A 1 81 ? 19.101 17.954 -8.916 1.00 89.88 81 ALA A N 1
ATOM 677 C CA . ALA A 1 81 ? 20.306 18.610 -9.425 1.00 89.88 81 ALA A CA 1
ATOM 678 C C . ALA A 1 81 ? 20.222 18.917 -10.931 1.00 89.88 81 ALA A C 1
ATOM 680 O O . ALA A 1 81 ? 20.612 20.000 -11.358 1.00 89.88 81 ALA A O 1
ATOM 681 N N . ALA A 1 82 ? 19.676 17.998 -11.735 1.00 89.38 82 ALA A N 1
ATOM 682 C CA . ALA A 1 82 ? 19.494 18.212 -13.171 1.00 89.38 82 ALA A CA 1
ATOM 683 C C . ALA A 1 82 ? 18.520 19.366 -13.468 1.00 89.38 82 ALA A C 1
ATOM 685 O O . ALA A 1 82 ? 18.796 20.191 -14.337 1.00 89.38 82 ALA A O 1
ATOM 686 N N . LEU A 1 83 ? 17.416 19.459 -12.719 1.00 87.62 83 LEU A N 1
ATOM 687 C CA . LEU A 1 83 ? 16.462 20.566 -12.837 1.00 87.62 83 LEU A CA 1
ATOM 688 C C . LEU A 1 83 ? 17.086 21.905 -12.420 1.00 87.62 83 LEU A C 1
ATOM 690 O O . LEU A 1 83 ? 16.831 22.934 -13.049 1.00 87.62 83 LEU A O 1
ATOM 694 N N . GLU A 1 84 ? 17.914 21.910 -11.375 1.00 87.81 84 GLU A N 1
ATOM 695 C CA . GLU A 1 84 ? 18.591 23.123 -10.924 1.00 87.81 84 GLU A CA 1
ATOM 696 C C . GLU A 1 84 ? 19.645 23.596 -11.941 1.00 87.81 84 GLU A C 1
ATOM 698 O O . GLU A 1 84 ? 19.671 24.779 -12.287 1.00 87.81 84 GLU A O 1
ATOM 703 N N . GLU A 1 85 ? 20.454 22.686 -12.486 1.00 84.19 85 GLU A N 1
ATOM 704 C CA .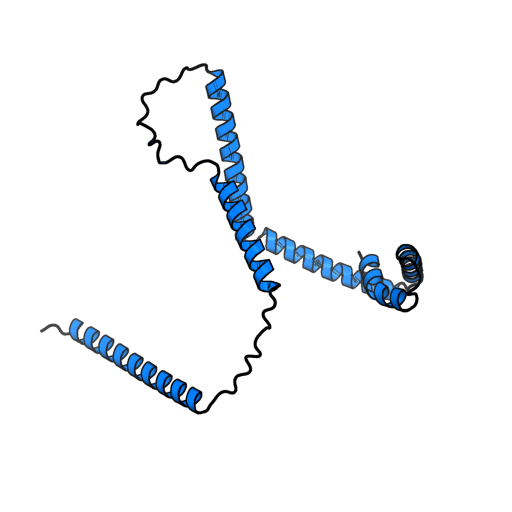 GLU A 1 85 ? 21.421 22.964 -13.557 1.00 84.19 85 GLU A CA 1
ATOM 705 C C . GLU A 1 85 ? 20.724 23.532 -14.804 1.00 84.19 85 GLU A C 1
ATOM 707 O O . GLU A 1 85 ? 21.138 24.563 -15.338 1.00 84.19 85 GLU A O 1
ATOM 712 N N . GLU A 1 86 ? 19.617 22.915 -15.228 1.00 84.12 86 GLU A N 1
ATOM 713 C CA . GLU A 1 86 ? 18.810 23.384 -16.354 1.00 84.12 86 GLU A CA 1
ATOM 714 C C . GLU A 1 86 ? 18.253 24.792 -16.097 1.00 84.12 86 GLU A C 1
ATOM 716 O O . GLU A 1 86 ? 18.312 25.661 -16.972 1.00 84.12 86 GLU A O 1
ATOM 721 N N . SER A 1 87 ? 17.761 25.059 -14.884 1.00 85.19 87 SER A N 1
ATOM 722 C CA . SER A 1 87 ? 17.257 26.383 -14.508 1.00 85.19 87 SER A CA 1
ATOM 723 C C . SER A 1 87 ? 18.353 27.457 -14.535 1.00 85.19 87 SER A C 1
ATOM 725 O O . SER A 1 87 ? 18.131 28.544 -15.075 1.00 85.19 87 SER A O 1
ATOM 727 N N . ARG A 1 88 ? 19.566 27.139 -14.054 1.00 86.56 88 ARG A N 1
ATOM 728 C CA . ARG A 1 88 ? 20.730 28.040 -14.090 1.00 86.56 88 ARG A CA 1
ATOM 729 C C . ARG A 1 88 ? 21.222 28.269 -15.517 1.00 86.56 88 ARG A C 1
ATOM 731 O O . ARG A 1 88 ? 21.553 29.401 -15.881 1.00 86.56 88 ARG A O 1
ATOM 738 N N . GLN A 1 89 ? 21.237 27.232 -16.355 1.00 81.12 89 GLN A N 1
ATOM 739 C CA . GLN A 1 89 ? 21.569 27.374 -17.773 1.00 81.12 89 GLN A CA 1
ATOM 740 C C . GLN A 1 89 ? 20.555 28.258 -18.502 1.00 81.12 89 GLN A C 1
ATOM 742 O O . GLN A 1 89 ? 20.959 29.165 -19.227 1.00 81.12 89 GLN A O 1
ATOM 747 N N . ARG A 1 90 ? 19.249 28.071 -18.272 1.00 79.12 90 ARG A N 1
ATOM 748 C CA . ARG A 1 90 ? 18.212 28.946 -18.847 1.00 79.12 90 ARG A CA 1
ATOM 749 C C . ARG A 1 90 ? 18.380 30.395 -18.391 1.00 79.12 90 ARG A C 1
ATOM 751 O O . ARG A 1 90 ? 18.315 31.297 -19.222 1.00 79.12 90 ARG A O 1
ATOM 758 N N . GLN A 1 91 ? 18.649 30.620 -17.105 1.00 79.88 91 GLN A N 1
ATOM 759 C CA . GLN A 1 91 ? 18.836 31.964 -16.556 1.00 79.88 91 GLN A CA 1
ATOM 760 C C . GLN A 1 91 ? 20.076 32.660 -17.140 1.00 79.88 91 GLN A C 1
ATOM 762 O O . GLN A 1 91 ? 19.975 33.793 -17.606 1.00 79.88 91 GLN A O 1
ATOM 767 N N . SER A 1 92 ? 21.217 31.968 -17.216 1.00 77.00 92 SER A N 1
ATOM 768 C CA . SER A 1 92 ? 22.446 32.520 -17.814 1.00 77.00 92 SER A CA 1
ATOM 769 C C . SER A 1 92 ? 22.340 32.756 -19.328 1.00 77.00 92 SER A C 1
ATOM 771 O O . SER A 1 92 ? 22.901 33.726 -19.842 1.00 77.00 92 SER A O 1
ATOM 773 N N . ARG A 1 93 ? 21.587 31.918 -20.056 1.00 70.06 93 ARG A N 1
ATOM 774 C CA . ARG A 1 93 ? 21.306 32.104 -21.491 1.00 70.06 93 ARG A CA 1
ATOM 775 C C . ARG A 1 93 ? 20.401 33.314 -21.743 1.00 70.06 93 ARG A C 1
ATOM 777 O O . ARG A 1 93 ? 20.579 33.995 -22.747 1.00 70.06 93 ARG A O 1
ATOM 784 N N . MET A 1 94 ? 19.487 33.613 -20.817 1.00 63.88 94 MET A N 1
ATOM 785 C CA . MET A 1 94 ? 18.623 34.798 -20.872 1.00 63.88 94 MET A CA 1
ATOM 786 C C . MET A 1 94 ? 19.384 36.090 -20.524 1.00 63.88 94 MET A C 1
ATOM 788 O O . MET A 1 94 ? 19.131 37.127 -21.127 1.00 63.88 94 MET A O 1
ATOM 792 N N . GLU A 1 95 ? 20.359 36.020 -19.610 1.00 66.81 95 GLU A N 1
ATOM 793 C CA . GLU A 1 95 ? 21.197 37.160 -19.202 1.00 66.81 95 GLU A CA 1
ATOM 794 C C . GLU A 1 95 ? 22.239 37.561 -20.265 1.00 66.81 95 GLU A C 1
ATOM 796 O O . GLU A 1 95 ? 22.530 38.744 -20.427 1.00 66.81 95 GLU A O 1
ATOM 801 N N . LYS A 1 96 ? 22.763 36.604 -21.047 1.00 69.44 96 LYS A N 1
ATOM 802 C CA . LYS A 1 96 ? 23.725 36.882 -22.134 1.00 69.44 96 LYS A CA 1
ATOM 803 C C . LYS A 1 96 ? 23.111 37.467 -23.411 1.00 69.44 96 LYS A C 1
ATOM 805 O O . LYS A 1 96 ? 23.859 37.834 -24.310 1.00 69.44 96 LYS A O 1
ATOM 810 N N . GLY A 1 97 ? 21.783 37.572 -23.497 1.00 59.84 97 GLY A N 1
ATOM 811 C CA . GLY A 1 97 ? 21.100 38.305 -24.566 1.00 59.84 97 GLY A CA 1
ATOM 812 C C . GLY A 1 97 ? 21.369 37.814 -25.992 1.00 59.84 97 GLY A C 1
ATOM 813 O O . GLY A 1 97 ? 21.216 38.608 -26.913 1.00 59.84 97 GLY A O 1
ATOM 814 N N . GLU A 1 98 ? 21.767 36.555 -26.203 1.00 54.69 98 GLU A N 1
ATOM 815 C CA . GLU A 1 98 ? 22.015 36.022 -27.549 1.00 54.69 98 GLU A CA 1
ATOM 816 C C . GLU A 1 98 ? 20.700 35.629 -28.248 1.00 54.69 98 GLU A C 1
ATOM 818 O O . GLU A 1 98 ? 20.050 34.665 -27.823 1.00 54.69 98 GLU A O 1
ATOM 823 N N . PRO A 1 99 ? 20.293 36.303 -29.346 1.00 56.47 99 PRO A N 1
ATOM 824 C CA . PRO A 1 99 ? 19.232 35.815 -30.214 1.00 56.47 99 PRO A CA 1
ATOM 825 C C . PRO A 1 99 ? 19.794 34.633 -31.007 1.00 56.47 99 PRO A C 1
ATOM 827 O O . PRO A 1 99 ? 20.539 34.786 -31.973 1.00 56.47 99 PRO A O 1
ATOM 830 N N . TYR A 1 100 ? 19.476 33.429 -30.557 1.00 47.44 100 TYR A N 1
ATOM 831 C CA . TYR A 1 100 ? 19.955 32.197 -31.164 1.00 47.44 100 TYR A CA 1
ATOM 832 C C . TYR A 1 100 ? 19.195 31.913 -32.470 1.00 47.44 100 TYR A C 1
ATOM 834 O O . TYR A 1 100 ? 18.127 31.310 -32.447 1.00 47.44 100 TYR A O 1
ATOM 842 N N . MET A 1 101 ? 19.748 32.318 -33.618 1.00 50.47 101 MET A N 1
ATOM 843 C CA . MET A 1 101 ? 19.557 31.561 -34.859 1.00 50.47 101 MET A CA 1
ATOM 844 C C . MET A 1 101 ? 20.733 30.601 -34.996 1.00 50.47 101 MET A C 1
ATOM 846 O O . MET A 1 101 ? 21.792 30.972 -35.500 1.00 50.47 101 MET A O 1
ATOM 850 N N . SER A 1 102 ? 20.554 29.364 -34.542 1.00 60.91 102 SER A N 1
ATOM 851 C CA . SER A 1 102 ? 21.365 28.263 -35.045 1.00 60.91 102 SER A CA 1
ATOM 852 C C . SER A 1 102 ? 20.563 27.470 -36.060 1.00 60.91 102 SER A C 1
ATOM 854 O O . SER A 1 102 ? 19.344 27.328 -35.959 1.00 60.91 102 SER A O 1
ATOM 856 N N . ILE A 1 103 ? 21.274 26.935 -37.042 1.00 58.03 103 ILE A N 1
ATOM 857 C CA . ILE A 1 103 ? 20.740 25.893 -37.903 1.00 58.03 103 ILE A CA 1
ATOM 858 C C . ILE A 1 103 ? 20.871 24.602 -37.092 1.00 58.03 103 ILE A C 1
ATOM 860 O O . ILE A 1 103 ? 21.914 23.948 -37.112 1.00 58.03 103 ILE A O 1
ATOM 864 N N . GLN A 1 104 ? 19.848 24.294 -36.295 1.00 58.00 104 GLN A N 1
ATOM 865 C CA . GLN A 1 104 ? 19.689 22.964 -35.715 1.00 58.00 104 GLN A CA 1
ATOM 866 C C . GLN A 1 104 ? 19.280 21.998 -36.841 1.00 58.00 104 GLN A C 1
ATOM 868 O O . GLN A 1 104 ? 18.589 22.419 -37.776 1.00 58.00 104 GLN A O 1
ATOM 873 N N . PRO A 1 105 ? 19.678 20.712 -36.793 1.00 61.97 105 PRO A N 1
ATOM 874 C CA . PRO A 1 105 ? 18.926 19.679 -37.503 1.00 61.97 105 PRO A CA 1
ATOM 875 C C . PRO A 1 105 ? 17.452 19.867 -37.137 1.00 61.97 105 PRO A C 1
ATOM 8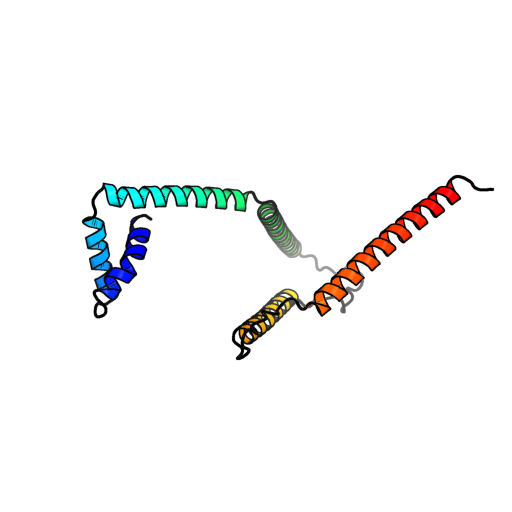77 O O . PRO A 1 105 ? 17.174 20.160 -35.974 1.00 61.97 105 PRO A O 1
ATOM 880 N N . ALA A 1 106 ? 16.538 19.778 -38.105 1.00 63.12 106 ALA A N 1
ATOM 881 C CA . ALA A 1 106 ? 15.117 19.893 -37.799 1.00 63.12 106 ALA A CA 1
ATOM 882 C C . ALA A 1 106 ? 14.792 18.914 -36.661 1.00 63.12 106 ALA A C 1
ATOM 884 O O . ALA A 1 106 ? 15.047 17.718 -36.799 1.00 63.12 106 ALA A O 1
ATOM 885 N N . GLU A 1 107 ? 14.319 19.430 -35.524 1.00 57.31 107 GLU A N 1
ATOM 886 C CA . GLU A 1 107 ? 13.656 18.588 -34.534 1.00 57.31 107 GLU A CA 1
ATOM 887 C C . GLU A 1 107 ? 12.481 17.955 -35.279 1.00 57.31 107 GLU A C 1
ATOM 889 O O . GLU A 1 107 ? 11.645 18.686 -35.817 1.00 57.31 107 GLU A O 1
ATOM 894 N N . ASP A 1 108 ? 12.481 16.626 -35.421 1.00 59.50 108 ASP A N 1
ATOM 895 C CA . ASP A 1 108 ? 11.370 15.914 -36.045 1.00 59.50 108 ASP A CA 1
ATOM 896 C C . ASP A 1 108 ? 10.104 16.289 -35.258 1.00 59.50 108 ASP A C 1
ATOM 898 O O . ASP A 1 108 ? 10.002 15.951 -34.074 1.00 59.50 108 ASP A O 1
ATOM 902 N N . PRO A 1 109 ? 9.136 17.002 -35.865 1.00 56.41 109 PRO A N 1
ATOM 903 C CA . PRO A 1 109 ? 7.952 17.487 -35.159 1.00 56.41 109 PRO A CA 1
ATOM 904 C C . PRO A 1 109 ? 7.037 16.355 -34.669 1.00 56.41 109 PRO A C 1
ATOM 906 O O . PRO A 1 109 ? 6.062 16.611 -33.965 1.00 56.41 109 PRO A O 1
ATOM 909 N N . ASP A 1 110 ? 7.372 15.115 -35.024 1.00 57.72 110 ASP A N 1
ATOM 910 C CA . ASP A 1 110 ? 6.645 13.899 -34.698 1.00 57.72 110 ASP A CA 1
ATOM 911 C C . ASP A 1 110 ? 7.148 13.217 -33.405 1.00 57.72 110 ASP A C 1
ATOM 913 O O . ASP A 1 110 ? 6.500 12.279 -32.944 1.00 57.72 110 ASP A O 1
ATOM 917 N N . ASP A 1 111 ? 8.261 13.672 -32.801 1.00 57.56 111 ASP A N 1
ATOM 918 C CA . ASP A 1 111 ? 8.874 13.044 -31.606 1.00 57.56 111 ASP A CA 1
ATOM 919 C C . ASP A 1 111 ? 8.723 13.871 -30.312 1.00 57.56 111 ASP A C 1
ATOM 921 O O . ASP A 1 111 ? 9.348 13.598 -29.283 1.00 57.56 111 ASP A O 1
ATOM 925 N N . TYR A 1 112 ? 7.864 14.895 -30.321 1.00 59.44 112 TYR A N 1
ATOM 926 C CA . TYR A 1 112 ? 7.455 15.540 -29.077 1.00 59.44 112 TYR A CA 1
ATOM 927 C C . TYR A 1 112 ? 6.562 14.562 -28.296 1.00 59.44 112 TYR A C 1
ATOM 929 O O . TYR A 1 112 ? 5.376 14.427 -28.597 1.00 59.44 112 TYR A O 1
ATOM 937 N N . ASP A 1 113 ? 7.121 13.890 -27.277 1.00 62.94 113 ASP A N 1
ATOM 938 C CA . ASP A 1 113 ? 6.340 13.252 -26.205 1.00 62.94 113 ASP A CA 1
ATOM 939 C C . ASP A 1 113 ? 5.541 14.360 -25.512 1.00 62.94 113 ASP A C 1
ATOM 941 O O . ASP A 1 113 ? 6.009 15.039 -24.593 1.00 62.94 113 ASP A O 1
ATOM 945 N N . ASP A 1 114 ? 4.361 14.608 -26.077 1.00 60.12 114 ASP A N 1
ATOM 946 C CA . ASP A 1 114 ? 3.406 15.636 -25.720 1.00 60.12 114 ASP A CA 1
ATOM 947 C C . ASP A 1 114 ? 3.318 15.643 -24.190 1.00 60.12 114 ASP A C 1
ATOM 949 O O . ASP A 1 114 ? 2.976 14.621 -23.586 1.00 60.12 114 ASP A O 1
ATOM 953 N N . GLY A 1 115 ? 3.708 16.753 -23.541 1.00 57.78 115 GLY A N 1
ATOM 954 C CA . GLY A 1 115 ? 4.053 16.865 -22.102 1.00 57.78 115 GLY A CA 1
ATOM 955 C C . GLY A 1 115 ? 2.964 16.438 -21.098 1.00 57.78 115 GLY A C 1
ATOM 956 O O . GLY A 1 115 ? 3.062 16.619 -19.883 1.00 57.78 115 GLY A O 1
ATOM 957 N N . PHE A 1 116 ? 1.898 15.846 -21.604 1.00 57.19 116 PHE A N 1
ATOM 958 C CA . PHE A 1 116 ? 0.919 15.026 -20.942 1.00 57.19 116 PHE A CA 1
ATOM 959 C C . PHE A 1 116 ? 1.413 13.642 -20.489 1.00 57.19 116 PHE A C 1
ATOM 961 O O . PHE A 1 116 ? 0.639 12.983 -19.809 1.00 57.19 116 PHE A O 1
ATOM 968 N N . SER A 1 117 ? 2.636 13.174 -20.761 1.00 75.12 117 SER A N 1
ATOM 969 C CA . SER A 1 117 ? 3.131 11.840 -20.332 1.00 75.12 117 SER A CA 1
ATOM 970 C C . SER A 1 117 ? 2.815 11.480 -18.858 1.00 75.12 117 SER A C 1
ATOM 972 O O . SER A 1 117 ? 2.228 10.430 -18.548 1.00 75.12 117 SER A O 1
ATOM 974 N N . MET A 1 118 ? 3.049 12.412 -17.921 1.00 73.62 118 MET A N 1
ATOM 975 C CA . MET A 1 118 ? 2.703 12.209 -16.505 1.00 73.62 118 MET A CA 1
ATOM 976 C C . MET A 1 118 ? 1.188 12.291 -16.232 1.00 73.62 118 MET A C 1
ATOM 978 O O . MET A 1 118 ? 0.670 11.518 -15.422 1.00 73.62 118 MET A O 1
ATOM 982 N N . LYS A 1 119 ? 0.456 13.177 -16.924 1.00 82.31 119 LYS A N 1
ATOM 983 C CA . LYS A 1 119 ? -1.013 13.286 -16.821 1.00 82.31 119 LYS A CA 1
ATOM 984 C C . LYS A 1 119 ? -1.709 12.041 -17.379 1.00 82.31 119 LYS A C 1
ATOM 986 O O . LYS A 1 119 ? -2.610 11.519 -16.735 1.00 82.31 119 LYS A O 1
ATOM 991 N N . HIS A 1 120 ? -1.252 11.515 -18.511 1.00 83.38 120 HIS A N 1
ATOM 992 C CA . HIS A 1 120 ? -1.705 10.264 -19.111 1.00 83.38 120 HIS A CA 1
ATOM 993 C C . HIS A 1 120 ? -1.455 9.086 -18.178 1.00 83.38 120 HIS A C 1
ATOM 995 O O . HIS A 1 120 ? -2.373 8.314 -17.908 1.00 83.38 120 HIS A O 1
ATOM 1001 N N . THR A 1 121 ? -0.252 8.993 -17.607 1.00 86.38 121 THR A N 1
ATOM 1002 C CA . THR A 1 121 ? 0.072 7.950 -16.627 1.00 86.38 121 THR A CA 1
ATOM 1003 C C . THR A 1 121 ? -0.843 8.030 -15.401 1.00 86.38 121 THR A C 1
ATOM 1005 O O . THR A 1 121 ? -1.333 7.004 -14.923 1.00 86.38 121 THR A O 1
ATOM 1008 N N . ALA A 1 122 ? -1.112 9.235 -14.891 1.00 91.38 122 ALA A N 1
ATOM 1009 C CA . ALA A 1 122 ? -2.031 9.439 -13.775 1.00 91.38 122 ALA A CA 1
ATOM 1010 C C . ALA A 1 122 ? -3.478 9.051 -14.133 1.00 91.38 122 ALA A C 1
ATOM 1012 O O . ALA A 1 122 ? -4.106 8.309 -13.377 1.00 91.38 122 ALA A O 1
ATOM 1013 N N . THR A 1 123 ? -3.983 9.465 -15.299 1.00 92.81 123 THR A N 1
ATOM 1014 C CA . THR A 1 123 ? -5.325 9.107 -15.787 1.00 92.81 123 THR A CA 1
ATOM 1015 C C . THR A 1 123 ? -5.464 7.600 -16.002 1.00 92.81 123 THR A C 1
ATOM 1017 O O . THR A 1 123 ? -6.449 7.008 -15.562 1.00 92.81 123 THR A O 1
ATOM 1020 N N . ALA A 1 124 ? -4.464 6.946 -16.596 1.00 93.06 124 ALA A N 1
ATOM 1021 C CA . ALA A 1 124 ? -4.455 5.497 -16.788 1.00 93.06 124 ALA A CA 1
ATOM 1022 C C . ALA A 1 124 ? -4.501 4.749 -15.447 1.00 93.06 124 ALA A C 1
ATOM 1024 O O . ALA A 1 124 ? -5.278 3.808 -15.277 1.00 93.06 124 ALA A O 1
ATOM 1025 N N . ARG A 1 125 ? -3.719 5.197 -14.453 1.00 95.44 125 ARG A N 1
ATOM 1026 C CA . ARG A 1 125 ? -3.758 4.643 -13.089 1.00 95.44 125 ARG A CA 1
ATOM 1027 C C . ARG A 1 125 ? -5.116 4.858 -12.429 1.00 95.44 125 ARG A C 1
ATOM 1029 O O . ARG A 1 125 ? -5.634 3.927 -11.819 1.00 95.44 125 ARG A O 1
ATOM 1036 N N . PHE A 1 126 ? -5.690 6.050 -12.563 1.00 96.62 126 PHE A N 1
ATOM 1037 C CA . PHE A 1 126 ? -7.006 6.379 -12.022 1.00 96.62 126 PHE A CA 1
ATOM 1038 C C . PHE A 1 126 ? -8.088 5.459 -12.599 1.00 96.62 126 PHE A C 1
ATOM 1040 O O . PHE A 1 126 ? -8.786 4.788 -11.841 1.00 96.62 126 PHE A O 1
ATOM 1047 N N . GLN A 1 127 ? -8.169 5.343 -13.927 1.00 96.69 127 GLN A N 1
ATOM 1048 C CA . GLN A 1 127 ? -9.141 4.478 -14.601 1.00 96.69 127 GLN A CA 1
ATOM 1049 C C . GLN A 1 127 ? -8.952 3.004 -14.227 1.00 96.69 127 GLN A C 1
ATOM 1051 O O . GLN A 1 127 ? -9.923 2.320 -13.903 1.00 96.69 127 GLN A O 1
ATOM 1056 N N . ARG A 1 128 ? -7.701 2.521 -14.206 1.00 97.56 128 ARG A N 1
ATOM 1057 C CA . ARG A 1 128 ? -7.378 1.155 -13.775 1.00 97.56 128 ARG A CA 1
ATOM 1058 C C . ARG A 1 128 ? -7.855 0.900 -12.349 1.00 97.56 128 ARG A C 1
ATOM 1060 O O . ARG A 1 128 ? -8.520 -0.096 -12.102 1.00 97.56 128 ARG A O 1
ATOM 1067 N N . ASN A 1 129 ? -7.525 1.787 -11.414 1.00 97.75 129 ASN A N 1
ATOM 1068 C CA . ASN A 1 129 ? -7.882 1.611 -10.011 1.00 97.75 129 ASN A CA 1
ATOM 1069 C C . ASN A 1 129 ? -9.402 1.664 -9.808 1.00 97.75 129 ASN A C 1
ATOM 1071 O O . ASN A 1 129 ? -9.937 0.837 -9.077 1.00 97.75 129 ASN A O 1
ATOM 1075 N N . HIS A 1 130 ? -10.109 2.563 -10.498 1.00 97.94 130 HIS A N 1
ATOM 1076 C CA . HIS A 1 130 ? -11.572 2.599 -10.469 1.00 97.94 130 HIS A CA 1
ATOM 1077 C C . HIS A 1 130 ? -12.200 1.315 -11.010 1.00 97.94 130 HIS A C 1
ATOM 1079 O O . HIS A 1 130 ? -13.135 0.791 -10.404 1.00 97.94 130 HIS A O 1
ATOM 1085 N N . ARG A 1 131 ? -11.663 0.776 -12.110 1.00 97.12 131 ARG A N 1
ATOM 1086 C CA . ARG A 1 131 ? -12.098 -0.512 -12.656 1.00 97.12 131 ARG A CA 1
ATOM 1087 C C . ARG A 1 131 ? -11.880 -1.645 -11.654 1.00 97.12 131 ARG A C 1
ATOM 1089 O O . ARG A 1 131 ? -12.810 -2.397 -11.407 1.00 97.12 131 ARG A O 1
ATOM 1096 N N . LEU A 1 132 ? -10.695 -1.726 -11.047 1.00 97.50 132 LEU A N 1
ATOM 1097 C CA . LEU A 1 132 ? -10.361 -2.767 -10.069 1.00 97.50 132 LEU A CA 1
ATOM 1098 C C . LEU A 1 132 ? -11.251 -2.701 -8.826 1.00 97.50 132 LEU A C 1
ATOM 1100 O O . LEU A 1 132 ? -11.737 -3.726 -8.369 1.00 97.50 132 LEU A O 1
ATOM 1104 N N . ILE A 1 133 ? -11.504 -1.505 -8.289 1.00 97.00 133 ILE A N 1
ATOM 1105 C CA . ILE A 1 133 ? -12.411 -1.349 -7.144 1.00 97.00 133 ILE A CA 1
ATOM 1106 C C . ILE A 1 133 ? -13.838 -1.748 -7.521 1.00 97.00 133 ILE A C 1
ATOM 1108 O O . ILE A 1 133 ? -14.496 -2.435 -6.747 1.00 97.00 133 ILE A O 1
ATOM 1112 N N . SER A 1 134 ? -14.299 -1.375 -8.716 1.00 96.81 134 SER A N 1
ATOM 1113 C CA . SER A 1 134 ? -15.625 -1.776 -9.202 1.00 96.81 134 SER A CA 1
ATOM 1114 C C . SER A 1 134 ? -15.731 -3.291 -9.405 1.00 96.81 134 SER A C 1
ATOM 1116 O O . SER A 1 134 ? -16.788 -3.863 -9.184 1.00 96.81 134 SER A O 1
ATOM 1118 N N . GLU A 1 135 ? -14.640 -3.950 -9.800 1.00 95.81 135 GLU A N 1
ATOM 1119 C CA . GLU A 1 135 ? -14.563 -5.407 -9.936 1.00 95.81 135 GLU A CA 1
ATOM 1120 C C . GLU A 1 135 ? -14.573 -6.107 -8.571 1.00 95.81 135 GLU A C 1
ATOM 1122 O O . GLU A 1 135 ? -15.350 -7.037 -8.368 1.00 95.81 135 GLU A O 1
ATOM 1127 N N . ILE A 1 136 ? -13.784 -5.618 -7.608 1.00 95.12 136 ILE A N 1
ATOM 1128 C CA . ILE A 1 136 ? -13.754 -6.135 -6.229 1.00 95.12 136 ILE A CA 1
ATOM 1129 C C . ILE A 1 136 ? -15.123 -5.993 -5.555 1.00 95.12 136 ILE A C 1
ATOM 1131 O O . ILE A 1 136 ? -15.541 -6.880 -4.819 1.00 95.12 136 ILE A O 1
ATOM 1135 N N . LEU A 1 137 ? -15.808 -4.874 -5.795 1.00 96.06 137 LEU A N 1
ATOM 1136 C CA . LEU A 1 137 ? -17.127 -4.574 -5.234 1.00 96.06 137 LEU A CA 1
ATOM 1137 C C . LEU A 1 137 ? -18.278 -5.004 -6.152 1.00 96.06 137 LEU A C 1
ATOM 1139 O O . LEU A 1 137 ? -19.417 -4.588 -5.941 1.00 96.06 137 LEU A O 1
ATOM 1143 N N . SER A 1 138 ? -17.995 -5.799 -7.184 1.00 95.06 138 SER A N 1
ATOM 1144 C CA . SER A 1 138 ? -19.036 -6.339 -8.052 1.00 95.06 138 SER A CA 1
ATOM 1145 C C . SER A 1 138 ? -19.899 -7.353 -7.301 1.00 95.06 138 SER A C 1
ATOM 1147 O O . SER A 1 138 ? -19.489 -7.935 -6.301 1.00 95.06 138 SER A O 1
ATOM 1149 N N . GLU A 1 139 ? -21.089 -7.634 -7.828 1.00 94.12 139 GLU A N 1
ATOM 1150 C CA . GLU A 1 139 ? -21.989 -8.666 -7.291 1.00 94.12 139 GLU A CA 1
ATOM 1151 C C . GLU A 1 139 ? -21.452 -10.102 -7.480 1.00 94.12 139 GLU A C 1
ATOM 1153 O O . GLU A 1 139 ? -22.130 -11.074 -7.144 1.00 94.12 139 GLU A O 1
ATOM 1158 N N . SER A 1 140 ? -20.241 -10.265 -8.033 1.00 91.81 140 SER A N 1
ATOM 1159 C CA . SER A 1 140 ? -19.637 -11.579 -8.223 1.00 91.81 140 SER A CA 1
ATOM 1160 C C . SER A 1 140 ? -19.285 -12.215 -6.875 1.00 91.81 140 SER A C 1
ATOM 1162 O O . SER A 1 140 ? -18.527 -11.683 -6.066 1.00 91.81 140 SER A O 1
ATOM 1164 N N . VAL A 1 141 ? -19.861 -13.389 -6.621 1.00 89.88 141 VAL A N 1
ATOM 1165 C CA . VAL A 1 141 ? -19.561 -14.179 -5.426 1.00 89.88 141 VAL A CA 1
ATOM 1166 C C . VAL A 1 141 ? -18.292 -14.993 -5.642 1.00 89.88 141 VAL A C 1
ATOM 1168 O O . VAL A 1 141 ? -18.081 -15.563 -6.714 1.00 89.88 141 VAL A O 1
ATOM 1171 N N . VAL A 1 142 ? -17.450 -15.079 -4.610 1.00 89.75 142 VAL A N 1
ATOM 1172 C CA . VAL A 1 142 ? -16.250 -15.923 -4.644 1.00 89.75 142 VAL A CA 1
ATOM 1173 C C . VAL A 1 142 ? -16.686 -17.385 -4.804 1.00 89.75 142 VAL A C 1
ATOM 1175 O O . VAL A 1 142 ? -17.397 -17.894 -3.933 1.00 89.75 142 VAL A O 1
ATOM 1178 N N . PRO A 1 143 ? -16.290 -18.084 -5.886 1.00 87.19 143 PRO A N 1
ATOM 1179 C CA . PRO A 1 143 ? -16.655 -19.482 -6.060 1.00 87.19 143 PRO A CA 1
ATOM 1180 C C . PRO A 1 143 ? -15.967 -20.344 -4.992 1.00 87.19 143 PRO A C 1
ATOM 1182 O O . PRO A 1 143 ? -14.759 -20.228 -4.783 1.00 87.19 143 PRO A O 1
ATOM 1185 N N . ASP A 1 144 ? -16.712 -21.237 -4.329 1.00 84.19 144 ASP A N 1
ATOM 1186 C CA . ASP A 1 144 ? -16.110 -22.242 -3.442 1.00 84.19 144 ASP A CA 1
ATOM 1187 C C . ASP A 1 144 ? -15.447 -23.331 -4.299 1.00 84.19 144 ASP A C 1
ATOM 1189 O O . ASP A 1 144 ? -16.094 -24.239 -4.823 1.00 84.19 144 ASP A O 1
ATOM 1193 N N . VAL A 1 145 ? -14.131 -23.204 -4.483 1.00 81.50 145 VAL A N 1
ATOM 1194 C CA . VAL A 1 145 ? -13.324 -24.060 -5.367 1.00 81.50 145 VAL A CA 1
ATOM 1195 C C . VAL A 1 145 ? -12.791 -25.306 -4.656 1.00 81.50 145 VAL A C 1
ATOM 1197 O O . VAL A 1 145 ? -11.788 -25.876 -5.094 1.00 81.50 145 VAL A O 1
ATOM 1200 N N . ARG A 1 146 ? -13.421 -25.753 -3.560 1.00 83.69 146 ARG A N 1
ATOM 1201 C CA . ARG A 1 146 ? -13.100 -27.030 -2.895 1.00 83.69 146 ARG A CA 1
ATOM 1202 C C . ARG A 1 146 ? -13.410 -28.218 -3.812 1.00 83.69 146 ARG A C 1
ATOM 1204 O O . ARG A 1 146 ? -14.360 -28.971 -3.625 1.00 83.69 146 ARG A O 1
ATOM 1211 N N . SER A 1 147 ? -12.576 -28.392 -4.829 1.00 80.62 147 SER A N 1
ATOM 1212 C CA . SER A 1 147 ? -12.615 -29.519 -5.742 1.00 80.62 147 SER A CA 1
ATOM 1213 C C . SER A 1 147 ? -11.957 -30.714 -5.063 1.00 80.62 147 SER A C 1
ATOM 1215 O O . SER A 1 147 ? -10.800 -30.654 -4.643 1.00 80.62 147 SER A O 1
ATOM 1217 N N . VAL A 1 148 ? -12.703 -31.809 -4.942 1.00 84.38 148 VAL A N 1
ATOM 1218 C CA . VAL A 1 148 ? -12.143 -33.079 -4.479 1.00 84.38 148 VAL A CA 1
ATOM 1219 C C . VAL A 1 148 ? -11.163 -33.576 -5.538 1.00 84.38 148 VAL A C 1
ATOM 1221 O O . VAL A 1 148 ? -11.458 -33.567 -6.736 1.00 84.38 148 VAL A O 1
ATOM 1224 N N . VAL A 1 149 ? -9.981 -34.015 -5.107 1.00 87.69 149 VAL A N 1
ATOM 1225 C CA . VAL A 1 149 ? -8.999 -34.626 -6.005 1.00 87.69 149 VAL A CA 1
ATOM 1226 C C . VAL A 1 149 ? -9.584 -35.928 -6.544 1.00 87.69 149 VAL A C 1
ATOM 1228 O O . VAL A 1 149 ? -9.653 -36.934 -5.842 1.00 87.69 149 VAL A O 1
ATOM 1231 N N . THR A 1 150 ? -10.028 -35.908 -7.800 1.00 91.81 150 THR A N 1
ATOM 1232 C CA . THR A 1 150 ? -10.627 -37.085 -8.428 1.00 91.81 150 THR A CA 1
ATOM 1233 C C . THR A 1 150 ? -9.556 -38.099 -8.817 1.00 91.81 150 THR A C 1
ATOM 1235 O O . THR A 1 150 ? -8.448 -37.746 -9.236 1.00 91.81 150 THR A O 1
ATOM 1238 N N . THR A 1 151 ? -9.903 -39.384 -8.759 1.00 91.94 151 THR A N 1
ATOM 1239 C CA . THR A 1 151 ? -9.029 -40.471 -9.222 1.00 91.94 151 THR A CA 1
ATOM 1240 C C . THR A 1 151 ? -8.622 -40.286 -10.687 1.00 91.94 151 THR A C 1
ATOM 1242 O O . THR A 1 151 ? -7.471 -40.531 -11.039 1.00 9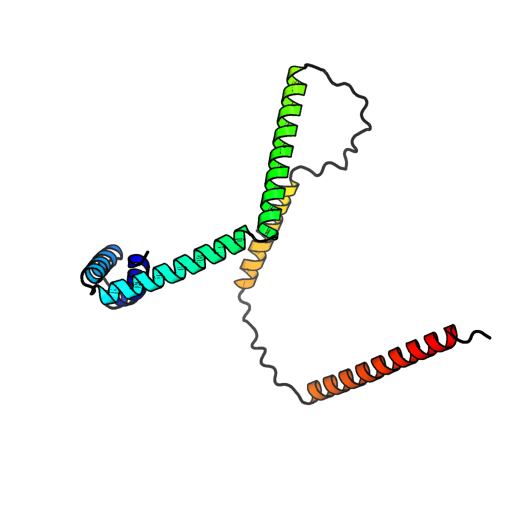1.94 151 THR A O 1
ATOM 1245 N N . ALA A 1 152 ? -9.524 -39.783 -11.535 1.00 94.19 152 ALA A N 1
ATOM 1246 C CA . ALA A 1 152 ? -9.231 -39.475 -12.934 1.00 94.19 152 ALA A CA 1
ATOM 1247 C C . ALA A 1 152 ? -8.154 -38.382 -13.074 1.00 94.19 152 ALA A C 1
ATOM 1249 O O . ALA A 1 152 ? -7.195 -38.557 -13.827 1.00 94.19 152 ALA A O 1
ATOM 1250 N N . ARG A 1 153 ? -8.249 -37.292 -12.293 1.00 93.94 153 ARG A N 1
ATOM 1251 C CA . ARG A 1 153 ? -7.223 -36.236 -12.258 1.00 93.94 153 ARG A CA 1
ATOM 1252 C C . ARG A 1 153 ? -5.886 -36.781 -11.758 1.00 93.94 153 ARG A C 1
ATOM 1254 O O . ARG A 1 153 ? -4.853 -36.491 -12.353 1.00 93.94 153 ARG A O 1
ATOM 1261 N N . MET A 1 154 ? -5.907 -37.633 -10.732 1.00 95.94 154 MET A N 1
ATOM 1262 C CA . MET A 1 154 ? -4.710 -38.311 -10.225 1.00 95.94 154 MET A CA 1
ATOM 1263 C C . MET A 1 154 ? -4.057 -39.213 -11.287 1.00 95.94 154 MET A C 1
ATOM 1265 O O . MET A 1 154 ? -2.837 -39.238 -11.417 1.00 95.94 154 MET A O 1
ATOM 1269 N N . GLN A 1 155 ? -4.846 -39.933 -12.087 1.00 96.12 155 GLN A N 1
ATOM 1270 C CA . GLN A 1 155 ? -4.330 -40.761 -13.183 1.00 96.12 155 GLN A CA 1
ATOM 1271 C C . GLN A 1 155 ? -3.715 -39.928 -14.313 1.00 96.12 155 GLN A C 1
ATOM 1273 O O . GLN A 1 155 ? -2.683 -40.313 -14.860 1.00 96.12 155 GLN A O 1
ATOM 1278 N N . VAL A 1 156 ? -4.320 -38.787 -14.661 1.00 96.81 156 VAL A N 1
ATOM 1279 C CA . VAL A 1 156 ? -3.745 -37.853 -15.645 1.00 96.81 156 VAL A CA 1
ATOM 1280 C C . VAL A 1 156 ? -2.411 -37.307 -15.145 1.00 96.81 156 VAL A C 1
ATOM 1282 O O . VAL A 1 156 ? -1.431 -37.365 -15.883 1.00 96.81 156 VAL A O 1
ATOM 1285 N N . LEU A 1 157 ? -2.342 -36.879 -13.882 1.00 96.94 157 LEU A N 1
ATOM 1286 C CA . LEU A 1 157 ? -1.100 -36.397 -13.272 1.00 96.94 157 LEU A CA 1
ATOM 1287 C C . LEU A 1 157 ? -0.006 -37.472 -13.284 1.00 96.94 157 LEU A C 1
ATOM 1289 O O . LEU A 1 157 ? 1.124 -37.192 -13.671 1.00 96.94 157 LEU A O 1
ATOM 1293 N N . LYS A 1 158 ? -0.338 -38.727 -12.953 1.00 96.88 158 LYS A N 1
ATOM 1294 C CA . LYS A 1 158 ? 0.616 -39.849 -13.034 1.00 96.88 158 LYS A CA 1
ATOM 1295 C C . LYS A 1 158 ? 1.151 -40.062 -14.452 1.00 96.88 158 LYS A C 1
ATOM 1297 O O . LYS A 1 158 ? 2.354 -40.246 -14.619 1.00 96.88 158 LYS A O 1
ATOM 1302 N N . ARG A 1 159 ? 0.285 -40.000 -15.470 1.00 96.88 159 ARG A N 1
ATOM 1303 C CA . ARG A 1 159 ? 0.703 -40.096 -16.880 1.00 96.88 159 ARG A CA 1
ATOM 1304 C C . ARG A 1 159 ? 1.601 -38.932 -17.293 1.00 96.88 159 ARG A C 1
ATOM 1306 O O . ARG A 1 159 ? 2.589 -39.156 -17.982 1.00 96.88 159 ARG A O 1
ATOM 1313 N N . GLN A 1 160 ? 1.296 -37.714 -16.847 1.00 97.19 160 GLN A N 1
ATOM 1314 C CA . GLN A 1 160 ? 2.132 -36.540 -17.114 1.00 97.19 160 GLN A CA 1
ATOM 1315 C C . GLN A 1 160 ? 3.522 -36.684 -16.490 1.00 97.19 160 GLN A C 1
ATOM 1317 O O . GLN A 1 160 ? 4.513 -36.450 -17.173 1.00 97.19 160 GLN A O 1
ATOM 1322 N N . VAL A 1 161 ? 3.610 -37.148 -15.239 1.00 97.62 161 VAL A N 1
ATOM 1323 C CA . VAL A 1 161 ? 4.899 -37.414 -14.579 1.00 97.62 161 VAL A CA 1
ATOM 1324 C C . VAL A 1 161 ? 5.706 -38.448 -15.361 1.00 97.62 161 VAL A C 1
ATOM 1326 O O . VAL A 1 161 ? 6.863 -38.199 -15.679 1.00 97.62 161 VAL A O 1
ATOM 1329 N N . GLN A 1 162 ? 5.094 -39.574 -15.737 1.00 96.06 162 GLN A N 1
ATOM 1330 C CA . GLN A 1 162 ? 5.774 -40.603 -16.530 1.00 96.06 162 GLN A CA 1
ATOM 1331 C C . GLN A 1 162 ? 6.259 -40.061 -17.879 1.00 96.06 162 GLN A C 1
ATOM 1333 O O . GLN A 1 162 ? 7.400 -40.304 -18.258 1.00 96.06 162 GLN A O 1
ATOM 1338 N N . SER A 1 163 ? 5.429 -39.285 -18.578 1.00 97.19 163 SER A N 1
ATOM 1339 C CA . SER A 1 163 ? 5.805 -38.672 -19.854 1.00 97.19 163 SER A CA 1
ATOM 1340 C C . SER A 1 163 ? 6.991 -37.719 -19.711 1.00 97.19 163 SER A C 1
ATOM 1342 O O . SER A 1 163 ? 7.881 -37.733 -20.556 1.00 97.19 163 SER A O 1
ATOM 1344 N N . LEU A 1 164 ? 7.021 -36.904 -18.652 1.00 96.94 164 LEU A N 1
ATOM 1345 C CA . LEU A 1 164 ? 8.125 -35.979 -18.390 1.00 96.94 164 LEU A CA 1
ATOM 1346 C C . LEU A 1 164 ? 9.410 -36.718 -18.008 1.00 96.94 164 LEU A C 1
ATOM 1348 O O . LEU A 1 164 ? 10.479 -36.335 -18.467 1.00 96.94 164 LEU A O 1
ATOM 1352 N N . MET A 1 165 ? 9.318 -37.805 -17.236 1.00 95.88 165 MET A N 1
ATOM 1353 C CA . MET A 1 165 ? 10.477 -38.652 -16.926 1.00 95.88 165 MET A CA 1
ATOM 1354 C C . MET A 1 165 ? 11.054 -39.299 -18.187 1.00 95.88 165 MET A C 1
ATOM 1356 O O . MET A 1 165 ? 12.265 -39.299 -18.379 1.00 95.88 165 MET A O 1
ATOM 1360 N N . VAL A 1 166 ? 10.196 -39.812 -19.073 1.00 95.62 166 VAL A N 1
ATOM 1361 C CA . VAL A 1 166 ? 10.636 -40.368 -20.361 1.00 95.62 166 VAL A CA 1
ATOM 1362 C C . VAL A 1 166 ? 11.276 -39.286 -21.227 1.00 95.62 166 VAL A C 1
ATOM 1364 O O . VAL A 1 166 ? 12.327 -39.527 -21.813 1.00 95.62 166 VAL A O 1
ATOM 1367 N N . HIS A 1 167 ? 10.690 -38.087 -21.277 1.00 94.88 167 HIS A N 1
ATOM 1368 C CA . HIS A 1 167 ? 11.269 -36.966 -22.011 1.00 94.88 167 HIS A CA 1
ATOM 1369 C C . HIS A 1 167 ? 12.646 -36.577 -21.458 1.00 94.88 167 HIS A C 1
ATOM 1371 O O . HIS A 1 167 ? 13.575 -36.412 -22.236 1.00 94.88 167 HIS A O 1
ATOM 1377 N N . GLN A 1 168 ? 12.802 -36.496 -20.134 1.00 92.94 168 GLN A N 1
ATOM 1378 C CA . GLN A 1 168 ? 14.080 -36.208 -19.478 1.00 92.94 168 GLN A CA 1
ATOM 1379 C C . GLN A 1 168 ? 15.156 -37.227 -19.876 1.00 92.94 168 GLN A C 1
ATOM 1381 O O . GLN A 1 168 ? 16.223 -36.839 -20.342 1.00 92.94 168 GLN A O 1
ATOM 1386 N N . VAL A 1 169 ? 14.852 -38.526 -19.781 1.00 92.56 169 VAL A N 1
ATOM 1387 C CA . VAL A 1 169 ? 15.779 -39.598 -20.182 1.00 92.56 169 VAL A CA 1
ATOM 1388 C C . VAL A 1 169 ? 16.088 -39.530 -21.681 1.00 92.56 169 VAL A C 1
ATOM 1390 O O . VAL A 1 169 ? 17.230 -39.720 -22.098 1.00 92.56 169 VAL A O 1
ATOM 1393 N N . SER A 1 170 ? 15.093 -39.226 -22.517 1.00 89.31 170 SER A N 1
ATOM 1394 C CA . SER A 1 170 ? 15.301 -39.047 -23.956 1.00 89.31 170 SER A CA 1
ATOM 1395 C C . SER A 1 170 ? 16.197 -37.844 -24.261 1.00 89.31 170 SER A C 1
ATOM 1397 O O . SER A 1 170 ? 17.041 -37.924 -25.145 1.00 89.31 170 SER A O 1
ATOM 1399 N N . SER A 1 171 ? 16.038 -36.730 -23.547 1.00 86.44 171 SER A N 1
ATOM 1400 C CA . SER A 1 171 ? 16.903 -35.559 -23.699 1.00 86.44 171 SER A CA 1
ATOM 1401 C C . SER A 1 171 ? 18.326 -35.849 -23.216 1.00 86.44 171 SER A C 1
ATOM 1403 O O . SER A 1 171 ? 19.277 -35.506 -23.907 1.00 86.44 171 SER A O 1
ATOM 1405 N N . GLU A 1 172 ? 18.493 -36.535 -22.083 1.00 89.19 172 GLU A N 1
ATOM 1406 C CA . GLU A 1 172 ? 19.808 -36.938 -21.562 1.00 89.19 172 GLU A CA 1
ATOM 1407 C C . GLU A 1 172 ? 20.533 -37.894 -22.515 1.00 89.19 172 GLU A C 1
ATOM 1409 O O . GLU A 1 172 ? 21.712 -37.708 -22.806 1.00 89.19 172 GLU A O 1
ATOM 1414 N N . THR A 1 173 ? 19.826 -38.885 -23.061 1.00 86.31 173 THR A N 1
ATOM 1415 C CA . THR A 1 173 ? 20.396 -39.800 -24.061 1.00 86.31 173 THR A CA 1
ATOM 1416 C C . THR A 1 173 ? 20.780 -39.078 -25.350 1.00 86.31 173 THR A C 1
ATOM 1418 O O . THR A 1 173 ? 21.857 -39.349 -25.873 1.00 86.31 173 THR A O 1
ATOM 1421 N N . LEU A 1 174 ? 19.975 -38.125 -25.832 1.00 83.12 174 LEU A N 1
ATOM 1422 C CA . LEU A 1 174 ? 20.333 -37.287 -26.984 1.00 83.12 174 LEU A CA 1
ATOM 1423 C C . LEU A 1 174 ? 21.588 -36.446 -26.716 1.00 83.12 174 LEU A C 1
ATOM 1425 O O . LEU A 1 174 ? 22.488 -36.435 -27.549 1.00 83.12 174 LEU A O 1
ATOM 1429 N N . ILE A 1 175 ? 21.696 -35.815 -25.542 1.00 82.62 175 ILE A N 1
ATOM 1430 C CA . ILE A 1 175 ? 22.889 -35.048 -25.144 1.00 82.62 175 ILE A CA 1
ATOM 1431 C C . ILE A 1 175 ? 24.130 -35.950 -25.095 1.00 82.62 175 ILE A C 1
ATOM 1433 O O . ILE A 1 175 ? 25.198 -35.560 -25.563 1.00 82.62 175 ILE A O 1
ATOM 1437 N N . ILE A 1 176 ? 24.003 -37.168 -24.558 1.00 81.19 176 ILE A N 1
ATOM 1438 C CA . ILE A 1 176 ? 25.102 -38.142 -24.526 1.00 81.19 176 ILE A CA 1
ATOM 1439 C C . ILE A 1 176 ? 25.496 -38.553 -25.949 1.00 81.19 176 ILE A C 1
ATOM 1441 O O . ILE A 1 176 ? 26.684 -38.591 -26.256 1.00 81.19 176 ILE A O 1
ATOM 1445 N N . ILE A 1 177 ? 24.530 -38.833 -26.829 1.00 77.62 177 ILE A N 1
ATOM 1446 C CA . ILE A 1 177 ? 24.795 -39.208 -28.226 1.00 77.62 177 ILE A CA 1
ATOM 1447 C C . ILE A 1 177 ? 25.494 -38.066 -28.973 1.00 77.62 177 ILE A C 1
ATOM 1449 O O . ILE A 1 177 ? 26.506 -38.312 -29.627 1.00 77.62 177 ILE A O 1
ATOM 1453 N N . GLU A 1 178 ? 25.028 -36.822 -28.842 1.00 70.31 178 GLU A N 1
ATOM 1454 C CA . GLU A 1 178 ? 25.695 -35.667 -29.455 1.00 70.31 178 GLU A CA 1
ATOM 1455 C C . GLU A 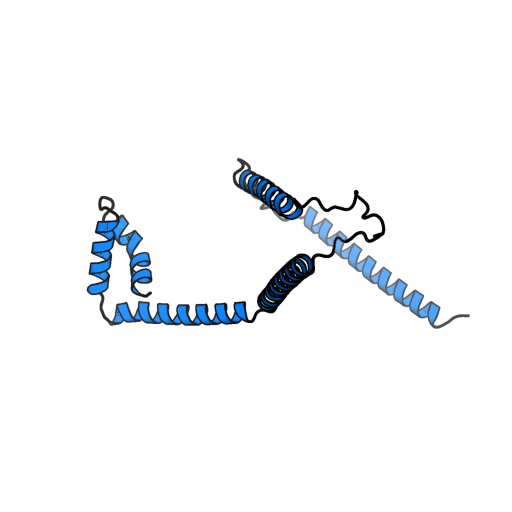1 178 ? 27.098 -35.436 -28.871 1.00 70.31 178 GLU A C 1
ATOM 1457 O O . GLU A 1 178 ? 28.044 -35.187 -29.619 1.00 70.31 178 GLU A O 1
ATOM 1462 N N . GLY A 1 179 ? 27.284 -35.620 -27.559 1.00 62.03 179 GLY A N 1
ATOM 1463 C CA . GLY A 1 179 ? 28.599 -35.556 -26.912 1.00 62.03 179 GLY A CA 1
ATOM 1464 C C . GLY A 1 179 ? 29.570 -36.657 -27.369 1.00 62.03 179 GLY A C 1
ATOM 1465 O O . GLY A 1 179 ? 30.770 -36.413 -27.522 1.00 62.03 179 GLY A O 1
ATOM 1466 N N . VAL A 1 180 ? 29.070 -37.864 -27.649 1.00 59.44 180 VAL A N 1
ATOM 1467 C CA . VAL A 1 180 ? 29.862 -38.979 -28.200 1.00 59.44 180 VAL A CA 1
ATOM 1468 C C . VAL A 1 180 ? 30.191 -38.747 -29.682 1.00 59.44 180 VAL A C 1
ATOM 1470 O O . VAL A 1 180 ? 31.321 -38.994 -30.101 1.00 59.44 180 VAL A O 1
ATOM 1473 N N . CYS A 1 181 ? 29.265 -38.199 -30.475 1.00 55.62 181 CYS A N 1
ATOM 1474 C CA . CYS A 1 181 ? 29.515 -37.848 -31.878 1.00 55.62 181 CYS A CA 1
ATOM 1475 C C . CYS A 1 181 ? 30.563 -36.734 -32.050 1.00 55.62 181 CYS A C 1
ATOM 1477 O O . CYS A 1 181 ? 31.313 -36.761 -33.023 1.00 55.62 181 CYS A O 1
ATOM 1479 N N . VAL A 1 182 ? 30.667 -35.786 -31.112 1.00 55.28 182 VAL A N 1
ATOM 1480 C CA . VAL A 1 182 ? 31.691 -34.720 -31.146 1.00 55.28 182 VAL A CA 1
ATOM 1481 C C . VAL A 1 182 ? 33.080 -35.236 -30.736 1.00 55.28 182 VAL A C 1
ATOM 1483 O O . VAL A 1 182 ? 34.093 -34.690 -31.170 1.00 55.28 182 VAL A O 1
ATOM 1486 N N . THR A 1 183 ? 33.157 -36.303 -29.934 1.00 53.66 183 THR A N 1
ATOM 1487 C CA . THR A 1 183 ? 34.429 -36.843 -29.411 1.00 53.66 183 THR A CA 1
ATOM 1488 C C . THR A 1 183 ? 35.050 -37.952 -30.264 1.00 53.66 183 THR A C 1
ATOM 1490 O O . THR A 1 183 ? 36.213 -38.286 -30.045 1.00 53.66 183 THR A O 1
ATOM 1493 N N . HIS A 1 184 ? 34.332 -38.503 -31.249 1.00 54.22 184 HIS A N 1
ATOM 1494 C CA . HIS A 1 184 ? 34.876 -39.406 -32.275 1.00 54.22 184 HIS A CA 1
ATOM 1495 C C . HIS A 1 184 ? 34.394 -39.002 -33.683 1.00 54.22 184 HIS A C 1
ATOM 1497 O O . HIS A 1 184 ? 33.516 -39.658 -34.254 1.00 54.22 184 HIS A O 1
ATOM 1503 N N . PRO A 1 185 ? 34.957 -37.935 -34.278 1.00 47.69 185 PRO A N 1
ATOM 1504 C CA . PRO A 1 185 ? 34.813 -37.709 -35.708 1.00 47.69 185 PRO A CA 1
ATOM 1505 C C . PRO A 1 185 ? 35.600 -38.796 -36.460 1.00 47.69 185 PRO A C 1
ATOM 1507 O O . PRO A 1 185 ? 36.733 -39.111 -36.092 1.00 47.69 185 PRO A O 1
ATOM 1510 N N . ARG A 1 186 ? 34.970 -39.403 -37.473 1.00 45.25 186 ARG A N 1
ATOM 1511 C CA . ARG A 1 186 ? 35.645 -40.290 -38.436 1.00 45.25 186 ARG A CA 1
ATOM 1512 C C . ARG A 1 186 ? 36.753 -39.565 -39.188 1.00 45.25 186 ARG A C 1
ATOM 1514 O O . ARG A 1 186 ? 36.554 -38.368 -39.488 1.00 45.25 186 ARG A O 1
#

Radius of gyration: 34.52 Å; chains: 1; bounding box: 62×79×78 Å

=== Feature glossary ===
Key to the feature types in this record:

pLDDT. pLDDT is the predicted lDDT-Cα score: AlphaFold's confidence that the local environment of each residue (all inter-atomic distances within 15 Å) is correctly placed. It is a per-residue number between 0 and 100, with higher meaning more reliable.

Radius of gyration, Cα contacts, bounding box. The geometric summary reports three shape descriptors. Rg (radius of gyration) measures how spread out the Cα atoms are about their centre of mass; compact globular proteins have small Rg, elongated or unfolded ones large. Cα contacts (<8 Å, |i−j|>4) count long-range residue pairs in spatial proximity — high for tightly packed folds, near zero for rods or random coil. The bounding-box extents give the protein's footprint along x, y, z in Å.

Backbone torsions (φ/ψ). Backbone dihedral angles. Every residue except chain termini has a φ (preceding-C → N → Cα → C) and a ψ (N → Cα → C → next-N). They are reported in degrees following the IUPAC sign convention. Secondary structure is essentially a statement about which (φ, ψ) basin each residue occupies.

Contact-map, Ramachandran, and PAE plots. Plot images: a contact map (which residues are close in 3D, as an N×N binary image), a Ramachandran scatter (backbone torsion angles, revealing secondary-structure composition at a glance), and — for AlphaFold structures — a PAE heatmap (pairwise prediction confidence).

Predicted aligned error. Predicted Aligned Error (PAE) is an AlphaFold confidence matrix: entry (i, j) is the expected error in the position of residue j, in ångströms, when the prediction is superimposed on the true structure at residue i. Low PAE within a block of residues means that block is internally rigid and well-predicted; high PAE between two blocks means their relative placement is uncertain even if each block individually is confident.

Secondary structure (3-state, P-SEA). Three-state secondary structure (P-SEA) collapses the eight DSSP classes into helix (a), strand (b), and coil (c). P-SEA assigns these from Cα geometry alone — distances and angles — without requiring backbone oxygens, so it works on any Cα trace.

Solvent-accessible surface area. Solvent-accessible surface area (SASA) is the area in Å² traced out by the centre of a 1.4 Å probe sphere (a water molecule) rolled over the protein's van der Waals surface (Shrake–Rupley / Lee–Richards construction). Buried residues have near-zero SASA; fully exposed residues can exceed 200 Å². The total SASA scales roughly with the number of surface residues.

Foldseek 3Di. The Foldseek 3Di string encodes local tertiary geometry as a 20-letter alphabet — one character per residue — derived from the relative positions of nearby Cα atoms. Unlike the amino-acid sequence, 3Di is a direct function of the 3D structure, so two proteins with the same fold have similar 3Di strings even at low sequence identity.

B-factor. For experimental (PDB) structures, the B-factor (temperature factor) quantifies the positional spread of each atom in the crystal — a combination of thermal vibration and static disorder — in units of Å². High B-factors mark flexible loops or poorly resolved regions; low B-factors mark the rigid, well-ordered core.

mmCIF coordinates. The mmCIF block holds the 3D Cartesian coordinates of each backbone atom (N, Cα, C, O) in ångströms. mmCIF is the PDB's canonical archive format — a tagged-loop text representation of the atomic model.

InterPro / GO / CATH / organism. Functional annotations link the protein to curated databases. InterPro entries identify conserved domains and families by matching the sequence against member-database signatures (Pfam, PROSITE, CDD, …). Gene Ontology (GO) terms describe molecular function, biological process, and cellular component in a controlled vocabulary. CATH places the structure in a hierarchical fold classification (Class/Architecture/Topology/Homologous-superfamily). The organism is the source species.

Rendered structure images. Structure images are PyMOL renders from six orthogonal camera directions. Cartoon representation draws helices as coils and strands as arrows; sticks shows the backbone as bonds; surface shows the solvent-excluded envelope. Rainbow coloring maps sequence position to hue (blue→red, N→C); chain coloring assigns a distinct color per polypeptide.

Sequence. This is the polypeptide sequence — one letter per residue, N-terminus first. Length ranges from a few dozen residues for small domains to over a thousand for large multi-domain proteins.

Secondary structure (8-state, DSSP). The SS8 string is DSSP's per-residue secondary-structure call. α-helix (H) means an i→i+4 H-bond ladder; β-strand (E) means the residue participates in a β-sheet; 3₁₀ (G) and π (I) are tighter and wider helices; T/S are turns/bends; '-' is loop.

Nearest PDB structures. Structural nearest neighbors (via Foldseek easy-search vs the PDB). Reported per hit: target PDB id, E-value, and alignment TM-score. A TM-score above ~0.5 is the conventional threshold for 'same fold'.